Protein AF-A0A7C3T6J1-F1 (afdb_monomer_lite)

pLDDT: mean 88.05, std 13.22, range [34.72, 97.5]

Sequence (254 aa):
MFRHLLLLLWAVPALALNICQYQAPTTNILRALAGFNYRYLEDPATPGPDINTGKFSLSGEWLVDSPLQGVGLSFQGEVSLYNLALASLFTQVSGTYRQYPFSDLAYFVFGGVEGLLDSRFVRPGVELRAGVGYGRFADVTPLVRALRIEEKLLQRGVLLAALRETTLLRLAQEIGRSQVYPSLSDLAAALAKIISTETQRALDPRSILLIEEVLQEAGLERYCGWTVQFGLGYALSRPQAGSLISFNLALQGA

Foldseek 3Di:
DDDDDDDPPPPDPPPDPPLQVFAQQKDWDKDKDKDKDWDWADDPVDPDTPFTKIKIKIWMKIKMDHLFKIKIKIKIWMFMDGPNHTDKIKIKIKIKIWGDPHSVFQKIKMKMKMWIDIPVFPDIWIKIKIFMKGKDKHWSLLLLLLVVLQVVCVVVVVDPDGDDPVLSSVSSRLLSVCVVDPDLLRSLVVNQVSVCVRVVHRDDPVSSVSSSVSSPDPPSTDMFMKMWIWIKMAIPDDRDDDDRIDIDIDIDGD

Structure (mmCIF, N/CA/C/O backbone):
data_AF-A0A7C3T6J1-F1
#
_entry.id   AF-A0A7C3T6J1-F1
#
loop_
_atom_site.group_PDB
_atom_site.id
_atom_site.type_symbol
_atom_site.label_atom_id
_atom_site.label_alt_id
_atom_site.label_comp_id
_atom_site.label_asym_id
_atom_site.label_entity_id
_atom_site.label_seq_id
_atom_site.pdbx_PDB_ins_code
_atom_site.Cartn_x
_atom_site.Cartn_y
_atom_site.Cartn_z
_atom_site.occupancy
_atom_site.B_iso_or_equiv
_atom_site.auth_seq_id
_atom_site.auth_comp_id
_atom_site.auth_asym_id
_atom_site.auth_atom_id
_atom_site.pdbx_PDB_model_num
ATOM 1 N N . MET A 1 1 ? -54.845 -38.493 11.118 1.00 37.91 1 MET A N 1
ATOM 2 C CA . MET A 1 1 ? -53.572 -38.680 10.389 1.00 37.91 1 MET A CA 1
ATOM 3 C C . MET A 1 1 ? -53.070 -37.319 9.936 1.00 37.91 1 MET A C 1
ATOM 5 O O . MET A 1 1 ? -53.856 -36.553 9.408 1.00 37.91 1 MET A O 1
ATOM 9 N N . PHE A 1 2 ? -51.788 -37.067 10.199 1.00 38.69 2 PHE A N 1
ATOM 10 C CA . PHE A 1 2 ? -50.912 -35.998 9.707 1.00 38.69 2 PHE A CA 1
ATOM 11 C C . PHE A 1 2 ? -51.181 -34.518 10.047 1.00 38.69 2 PHE A C 1
ATOM 13 O O . PHE A 1 2 ? -51.976 -33.799 9.457 1.00 38.69 2 PHE A O 1
ATOM 20 N N . ARG A 1 3 ? -50.372 -34.110 11.027 1.00 43.12 3 ARG A N 1
ATOM 21 C CA . ARG A 1 3 ? -50.053 -32.806 11.598 1.00 43.12 3 ARG A CA 1
ATOM 22 C C . ARG A 1 3 ? -48.886 -32.218 10.792 1.00 43.12 3 ARG A C 1
ATOM 24 O O . ARG A 1 3 ? -47.804 -32.797 10.831 1.00 43.12 3 ARG A O 1
ATOM 31 N N . HIS A 1 4 ? -49.068 -31.086 10.114 1.00 43.81 4 HIS A N 1
ATOM 32 C CA . HIS A 1 4 ? -47.961 -30.330 9.515 1.00 43.81 4 HIS A CA 1
ATOM 33 C C . HIS A 1 4 ? -47.978 -28.882 10.002 1.00 43.81 4 HIS A C 1
ATOM 35 O O . HIS A 1 4 ? -48.682 -28.020 9.490 1.00 43.81 4 HIS A O 1
ATOM 41 N N . LEU A 1 5 ? -47.192 -28.672 11.057 1.00 45.41 5 LEU A N 1
ATOM 42 C CA . LEU A 1 5 ? -46.794 -27.383 11.598 1.00 45.41 5 LEU A CA 1
ATOM 43 C C . LEU A 1 5 ? -45.677 -26.840 10.690 1.00 45.41 5 LEU A C 1
ATOM 45 O O . LEU A 1 5 ? -44.569 -27.375 10.697 1.00 45.41 5 LEU A O 1
ATOM 49 N N . LEU A 1 6 ? -45.976 -25.830 9.873 1.00 43.06 6 LEU A N 1
ATOM 50 C CA . LEU A 1 6 ? -44.991 -25.163 9.023 1.00 43.06 6 LEU A CA 1
ATOM 51 C C . LEU A 1 6 ? -44.210 -24.153 9.886 1.00 43.06 6 LEU A C 1
ATOM 53 O O . LEU A 1 6 ? -44.672 -23.043 10.142 1.00 43.06 6 LEU A O 1
ATOM 57 N N . LEU A 1 7 ? -43.051 -24.565 10.399 1.00 42.31 7 LEU A N 1
ATOM 58 C CA . LEU A 1 7 ? -42.099 -23.683 11.078 1.00 42.31 7 LEU A CA 1
ATOM 59 C C . LEU A 1 7 ? -41.371 -22.838 10.025 1.00 42.31 7 LEU A C 1
ATOM 61 O O . LEU A 1 7 ? -40.431 -23.299 9.381 1.00 42.31 7 LEU A O 1
ATOM 65 N N . LEU A 1 8 ? -41.814 -21.593 9.855 1.00 42.28 8 LEU A N 1
ATOM 66 C CA . LEU A 1 8 ? -41.050 -20.542 9.186 1.00 42.28 8 LEU A CA 1
ATOM 67 C C . LEU A 1 8 ? -39.835 -20.196 10.059 1.00 42.28 8 LEU A C 1
ATOM 69 O O . LEU A 1 8 ? -39.930 -19.386 10.980 1.00 42.28 8 LEU A O 1
ATOM 73 N N . LEU A 1 9 ? -38.693 -20.827 9.776 1.00 38.28 9 LEU A N 1
ATOM 74 C CA . LEU A 1 9 ? -37.399 -20.359 10.263 1.00 38.28 9 LEU A CA 1
ATOM 75 C C . LEU A 1 9 ? -37.107 -19.000 9.622 1.00 38.28 9 LEU A C 1
ATOM 77 O O . LEU A 1 9 ? -36.723 -18.910 8.458 1.00 38.28 9 LEU A O 1
ATOM 81 N N . TRP A 1 10 ? -37.276 -17.938 10.401 1.00 36.12 10 TRP A N 1
ATOM 82 C CA . TRP A 1 10 ? -36.638 -16.661 10.124 1.00 36.12 10 TRP A CA 1
ATOM 83 C C . TRP A 1 10 ? -35.134 -16.837 10.336 1.00 36.12 10 TRP A C 1
ATOM 85 O O . TRP A 1 10 ? -34.654 -16.878 11.468 1.00 36.12 10 TRP A O 1
ATOM 95 N N . ALA A 1 11 ? -34.387 -16.971 9.242 1.00 34.72 11 ALA A N 1
ATOM 96 C CA . ALA A 1 11 ? -32.947 -16.783 9.266 1.00 34.72 11 ALA A CA 1
ATOM 97 C C . ALA A 1 11 ? -32.686 -15.296 9.538 1.00 34.72 11 ALA A C 1
ATOM 99 O O . ALA A 1 11 ? -32.802 -14.461 8.644 1.00 34.72 11 ALA A O 1
ATOM 100 N N . VAL A 1 12 ? -32.394 -14.954 10.793 1.00 40.41 12 VAL A N 1
ATOM 101 C CA . VAL A 1 12 ? -31.823 -13.650 11.138 1.00 40.41 12 VAL A CA 1
ATOM 102 C C . VAL A 1 12 ? -30.475 -13.580 10.418 1.00 40.41 12 VAL A C 1
ATOM 104 O O . VAL A 1 12 ? -29.622 -14.426 10.702 1.00 40.41 12 VAL A O 1
ATOM 107 N N . PRO A 1 13 ? -30.247 -12.645 9.478 1.00 39.62 13 PRO A N 1
ATOM 108 C CA . PRO A 1 13 ? -28.902 -12.432 8.985 1.00 39.62 13 PRO A CA 1
ATOM 109 C C . PRO A 1 13 ? -28.090 -11.956 10.186 1.00 39.62 13 PRO A C 1
ATOM 111 O O . PRO A 1 13 ? -28.346 -10.885 10.738 1.00 39.62 13 PRO A O 1
ATOM 114 N N . ALA A 1 14 ? -27.148 -12.782 10.638 1.00 39.62 14 ALA A N 1
ATOM 115 C CA . ALA A 1 14 ? -26.087 -12.299 11.498 1.00 39.62 14 ALA A CA 1
ATOM 116 C C . ALA A 1 14 ? -25.476 -11.094 10.772 1.00 39.62 14 ALA A C 1
ATOM 118 O O . ALA A 1 14 ? -25.058 -11.222 9.620 1.00 39.62 14 ALA A O 1
ATOM 119 N N . LEU A 1 15 ? -25.521 -9.920 11.404 1.00 41.88 15 LEU A N 1
ATOM 120 C CA . LEU A 1 15 ? -24.857 -8.707 10.939 1.00 41.88 15 LEU A CA 1
ATOM 121 C C . LEU A 1 15 ? -23.351 -8.985 10.941 1.00 41.88 15 LEU A C 1
ATOM 123 O O . LEU A 1 15 ? -22.646 -8.682 11.897 1.00 41.88 15 LEU A O 1
ATOM 127 N N . ALA A 1 16 ? -22.868 -9.656 9.901 1.00 55.53 16 ALA A N 1
ATOM 128 C CA . ALA A 1 16 ? -21.452 -9.796 9.654 1.00 55.53 16 ALA A CA 1
ATOM 129 C C . ALA A 1 16 ? -20.942 -8.391 9.337 1.00 55.53 16 ALA A C 1
ATOM 131 O O . ALA A 1 16 ? -21.381 -7.787 8.355 1.00 55.53 16 ALA A O 1
ATOM 132 N N . LEU A 1 17 ? -20.062 -7.857 10.189 1.00 62.62 17 LEU A N 1
ATOM 133 C CA . LEU A 1 17 ? -19.381 -6.595 9.922 1.00 62.62 17 LEU A CA 1
ATOM 134 C C . LEU A 1 17 ? -18.795 -6.655 8.512 1.00 62.62 17 LEU A C 1
ATOM 136 O O . LEU A 1 17 ? -17.960 -7.512 8.209 1.00 62.62 17 LEU A O 1
ATOM 140 N N . ASN A 1 18 ? -19.208 -5.730 7.649 1.00 78.19 18 ASN A N 1
ATOM 141 C CA . ASN A 1 18 ? -18.512 -5.543 6.393 1.00 78.19 18 ASN A CA 1
ATOM 142 C C . ASN A 1 18 ? -17.174 -4.872 6.716 1.00 78.19 18 ASN A C 1
ATOM 144 O O . ASN A 1 18 ? -17.118 -3.667 6.948 1.00 78.19 18 ASN A O 1
ATOM 148 N N . ILE A 1 19 ? -16.098 -5.659 6.730 1.00 77.94 19 ILE A N 1
ATOM 149 C CA . ILE A 1 19 ? -14.745 -5.185 7.049 1.00 77.94 19 ILE A CA 1
ATOM 150 C C . ILE A 1 19 ? -14.317 -3.984 6.197 1.00 77.94 19 ILE A C 1
ATOM 152 O O . ILE A 1 19 ? -13.540 -3.162 6.665 1.00 77.94 19 ILE A O 1
ATOM 156 N N . CYS A 1 20 ? -14.865 -3.824 4.988 1.00 80.50 20 CYS A N 1
ATOM 157 C CA . CYS A 1 20 ? -14.545 -2.706 4.105 1.00 80.50 20 CYS A CA 1
ATOM 158 C C . CYS A 1 20 ? -15.257 -1.388 4.472 1.00 80.50 20 CYS A C 1
ATOM 160 O O . CYS A 1 20 ? -14.973 -0.364 3.859 1.00 80.50 20 CYS A O 1
ATOM 162 N N . GLN A 1 21 ? -16.171 -1.386 5.450 1.00 77.50 21 GLN A N 1
ATOM 163 C CA . GLN A 1 21 ? -16.745 -0.157 6.021 1.00 77.50 21 GLN A CA 1
ATOM 164 C C . GLN A 1 21 ? -15.840 0.468 7.094 1.00 77.50 21 GLN A C 1
ATOM 166 O O . GLN A 1 21 ? -16.052 1.615 7.488 1.00 77.50 21 GLN A O 1
ATOM 171 N N . TYR A 1 22 ? -14.823 -0.263 7.561 1.00 80.50 22 TYR A N 1
ATOM 172 C CA . TYR A 1 22 ? -13.846 0.246 8.514 1.00 80.50 22 TYR A CA 1
ATOM 173 C C . TYR A 1 22 ? -13.002 1.362 7.898 1.00 80.50 22 TYR A C 1
ATOM 175 O O . TYR A 1 22 ? -12.351 1.187 6.868 1.00 80.50 22 TYR A O 1
ATOM 183 N N . GLN A 1 23 ? -12.981 2.509 8.573 1.00 80.06 23 GLN A N 1
ATOM 184 C CA . GLN A 1 23 ? -12.107 3.619 8.225 1.00 80.06 23 GLN A CA 1
ATOM 185 C C . GLN A 1 23 ? -10.820 3.522 9.039 1.00 80.06 23 GLN A C 1
ATOM 187 O O . GLN A 1 23 ? -10.791 3.833 10.233 1.00 80.06 23 GLN A O 1
ATOM 192 N N . ALA A 1 24 ? -9.753 3.087 8.374 1.00 78.88 24 ALA A N 1
ATOM 193 C CA . ALA A 1 24 ? -8.424 3.068 8.957 1.00 78.88 24 ALA A CA 1
ATOM 194 C C . ALA A 1 24 ? -7.933 4.505 9.227 1.00 78.88 24 ALA A C 1
ATOM 196 O O . ALA A 1 24 ? -8.136 5.389 8.386 1.00 78.88 24 ALA A O 1
ATOM 197 N N . PRO A 1 25 ? -7.263 4.761 10.366 1.00 79.12 25 PRO A N 1
ATOM 198 C CA . PRO A 1 25 ? -6.677 6.071 10.648 1.00 79.12 25 PRO A CA 1
ATOM 199 C C . PRO A 1 25 ? -5.570 6.418 9.643 1.00 79.12 25 PRO A C 1
ATOM 201 O O . PRO A 1 25 ? -5.478 7.556 9.182 1.00 79.12 25 PRO A O 1
ATOM 204 N N . THR A 1 26 ? -4.766 5.424 9.275 1.00 81.81 26 THR A N 1
ATOM 205 C CA . THR A 1 26 ? -3.762 5.480 8.216 1.00 81.81 26 THR A CA 1
ATOM 206 C C . THR A 1 26 ? -3.722 4.131 7.503 1.00 81.81 26 THR A C 1
ATOM 208 O O . THR A 1 26 ? -3.849 3.080 8.128 1.00 81.81 26 THR A O 1
ATOM 211 N N . THR A 1 27 ? -3.557 4.164 6.187 1.00 83.12 27 THR A N 1
ATOM 212 C CA . THR A 1 27 ? -3.320 2.989 5.343 1.00 83.12 27 THR A CA 1
ATOM 213 C C . THR A 1 27 ? -1.843 2.992 4.968 1.00 83.12 27 THR A C 1
ATOM 215 O O . THR A 1 27 ? -1.344 4.023 4.522 1.00 83.12 27 THR A O 1
ATOM 218 N N . ASN A 1 28 ? -1.140 1.870 5.130 1.00 85.56 28 ASN A N 1
ATOM 219 C CA . ASN A 1 28 ? 0.234 1.704 4.651 1.00 85.56 28 ASN A CA 1
ATOM 220 C C . ASN A 1 28 ? 0.372 0.337 3.975 1.00 85.56 28 ASN A C 1
ATOM 222 O O . ASN A 1 28 ? 0.292 -0.700 4.628 1.00 85.56 28 ASN A O 1
ATOM 226 N N . ILE A 1 29 ? 0.560 0.340 2.661 1.00 84.56 29 ILE A N 1
ATOM 227 C CA . ILE A 1 29 ? 0.672 -0.861 1.839 1.00 84.56 29 ILE A CA 1
ATOM 228 C C . ILE A 1 29 ? 2.072 -0.886 1.249 1.00 84.56 29 ILE A C 1
ATOM 230 O O . ILE A 1 29 ? 2.486 0.076 0.611 1.00 84.56 29 ILE A O 1
ATOM 234 N N . LEU A 1 30 ? 2.785 -1.994 1.433 1.00 88.56 30 LEU A N 1
ATOM 235 C CA . LEU A 1 30 ? 4.058 -2.262 0.777 1.00 88.56 30 LEU A CA 1
ATOM 236 C C . LEU A 1 30 ? 3.973 -3.636 0.117 1.00 88.56 30 LEU A C 1
ATOM 238 O O . LEU A 1 30 ? 3.788 -4.639 0.806 1.00 88.56 30 LEU A O 1
ATOM 242 N N . ARG A 1 31 ? 4.118 -3.691 -1.207 1.00 88.19 31 ARG A N 1
ATOM 243 C CA . ARG A 1 31 ? 4.215 -4.951 -1.955 1.00 88.19 31 ARG A CA 1
ATOM 244 C C . ARG A 1 31 ? 5.490 -4.949 -2.782 1.00 88.19 31 ARG A C 1
ATOM 246 O O . ARG A 1 31 ? 5.843 -3.941 -3.386 1.00 88.19 31 ARG A O 1
ATOM 253 N N . ALA A 1 32 ? 6.172 -6.086 -2.819 1.00 93.25 32 ALA A N 1
ATOM 254 C CA . ALA A 1 32 ? 7.356 -6.287 -3.640 1.00 93.25 32 ALA A CA 1
ATOM 255 C C . ALA A 1 32 ? 7.353 -7.710 -4.198 1.00 93.25 32 ALA A C 1
ATOM 257 O O . ALA A 1 32 ? 7.067 -8.668 -3.481 1.00 93.25 32 ALA A O 1
ATOM 258 N N . LEU A 1 33 ? 7.670 -7.838 -5.480 1.00 94.31 33 LEU A N 1
ATOM 259 C CA . LEU A 1 33 ? 7.763 -9.100 -6.198 1.00 94.31 33 LEU A CA 1
ATOM 260 C C . LEU A 1 33 ? 9.076 -9.122 -6.970 1.00 94.31 33 LEU A C 1
ATOM 262 O O . LEU A 1 33 ? 9.408 -8.172 -7.678 1.00 94.31 33 LEU A O 1
ATOM 266 N N . ALA A 1 34 ? 9.807 -10.222 -6.837 1.00 96.12 34 ALA A N 1
ATOM 267 C CA . ALA A 1 34 ? 11.021 -10.499 -7.585 1.00 96.12 34 ALA A CA 1
ATOM 268 C C . ALA A 1 34 ? 10.862 -11.839 -8.303 1.00 96.12 34 ALA A C 1
ATOM 270 O O . ALA A 1 34 ? 10.324 -12.794 -7.742 1.00 96.12 34 ALA A O 1
ATOM 271 N N . GLY A 1 35 ? 11.337 -11.911 -9.540 1.00 95.19 35 GLY A N 1
ATOM 272 C CA . GLY A 1 35 ? 11.275 -13.106 -10.366 1.00 95.19 35 GLY A CA 1
ATOM 273 C C . GLY A 1 35 ? 12.538 -13.253 -11.196 1.00 95.19 35 GLY A C 1
ATOM 274 O O . GLY A 1 35 ? 13.076 -12.273 -11.706 1.00 95.19 35 GLY A O 1
ATOM 275 N N . PHE A 1 36 ? 13.004 -14.489 -11.342 1.00 95.62 36 PHE A N 1
ATOM 276 C CA . PHE A 1 36 ? 14.094 -14.843 -12.239 1.00 95.62 36 PHE A CA 1
ATOM 277 C C . PHE A 1 36 ? 13.679 -16.050 -13.074 1.00 95.62 36 PHE A C 1
ATOM 279 O O . PHE A 1 36 ? 13.202 -17.053 -12.543 1.00 95.62 36 PHE A O 1
ATOM 286 N N . ASN A 1 37 ? 13.855 -15.950 -14.384 1.00 94.62 37 ASN A N 1
ATOM 287 C CA . ASN A 1 37 ? 13.618 -17.027 -15.327 1.00 94.62 37 ASN A CA 1
ATOM 288 C C . ASN A 1 37 ? 14.846 -17.185 -16.222 1.00 94.62 37 ASN A C 1
ATOM 290 O O . ASN A 1 37 ? 15.397 -16.196 -16.699 1.00 94.62 37 ASN A O 1
ATOM 294 N N . TYR A 1 38 ? 15.261 -18.422 -16.464 1.00 94.38 38 TYR A N 1
ATOM 295 C CA . TYR A 1 38 ? 16.356 -18.735 -17.370 1.00 94.38 38 TYR A CA 1
ATOM 296 C C . TYR A 1 38 ? 15.951 -19.899 -18.265 1.00 94.38 38 TYR A C 1
ATOM 298 O O . TYR A 1 38 ? 15.374 -20.881 -17.795 1.00 94.38 38 TYR A O 1
ATOM 306 N N . ARG A 1 39 ? 16.231 -19.772 -19.561 1.00 92.81 39 ARG A N 1
ATOM 307 C CA . ARG A 1 39 ? 15.929 -20.776 -20.579 1.00 92.81 39 ARG A CA 1
ATOM 308 C C . ARG A 1 39 ? 17.204 -21.114 -21.330 1.00 92.81 39 ARG A C 1
ATOM 310 O O . ARG A 1 39 ? 17.844 -20.220 -21.880 1.00 92.81 39 ARG A O 1
ATOM 317 N N . TYR A 1 40 ? 17.506 -22.405 -21.363 1.00 92.06 40 TYR A N 1
ATOM 318 C CA . TYR A 1 40 ? 18.604 -22.985 -22.117 1.00 92.06 40 TYR A CA 1
ATOM 319 C C . TYR A 1 40 ? 18.065 -24.134 -22.972 1.00 92.06 40 TYR A C 1
ATOM 321 O O . TYR A 1 40 ? 17.410 -25.029 -22.437 1.00 92.06 40 TYR A O 1
ATOM 329 N N . LEU A 1 41 ? 18.283 -24.077 -24.283 1.00 90.00 41 LEU A N 1
ATOM 330 C CA . LEU A 1 41 ? 17.912 -25.119 -25.237 1.00 90.00 41 LEU A CA 1
ATOM 331 C C . LEU A 1 41 ? 19.044 -25.280 -26.250 1.00 90.00 41 LEU A C 1
ATOM 333 O O . LEU A 1 41 ? 19.560 -24.283 -26.750 1.00 90.00 41 LEU A O 1
ATOM 337 N N . GLU A 1 42 ? 19.391 -26.527 -26.536 1.00 88.44 42 GLU A N 1
ATOM 338 C CA . GLU A 1 42 ? 20.411 -26.918 -27.504 1.00 88.44 42 GLU A CA 1
ATOM 339 C C . GLU A 1 42 ? 19.829 -28.047 -28.364 1.00 88.44 42 GLU A C 1
ATOM 341 O O . GLU A 1 42 ? 19.429 -29.092 -27.839 1.00 88.44 42 GLU A O 1
ATOM 346 N N . ASP A 1 43 ? 19.705 -27.804 -29.664 1.00 86.19 43 ASP A N 1
ATOM 347 C CA . ASP A 1 43 ? 19.337 -28.778 -30.681 1.00 86.19 43 ASP A CA 1
ATOM 348 C C . ASP A 1 43 ? 20.605 -29.540 -31.097 1.00 86.19 43 ASP A C 1
ATOM 350 O O . ASP A 1 43 ? 21.580 -28.940 -31.548 1.00 86.19 43 ASP A O 1
ATOM 354 N N . PRO A 1 44 ? 20.620 -30.879 -30.993 1.00 82.31 44 PRO A N 1
ATOM 355 C CA . PRO A 1 44 ? 21.746 -31.692 -31.446 1.00 82.31 44 PRO A CA 1
ATOM 356 C C . PRO A 1 44 ?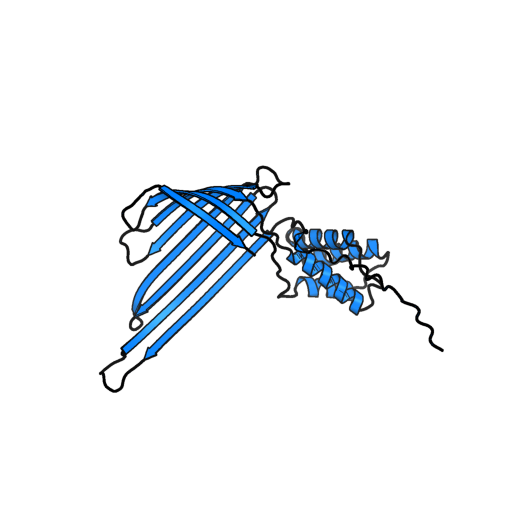 22.125 -31.499 -32.926 1.00 82.31 44 PRO A C 1
ATOM 358 O O . PRO A 1 44 ? 23.218 -31.905 -33.327 1.00 82.31 44 PRO A O 1
ATOM 361 N N . ALA A 1 45 ? 21.228 -30.953 -33.754 1.00 87.06 45 ALA A N 1
ATOM 362 C CA . ALA A 1 45 ? 21.456 -30.710 -35.176 1.00 87.06 45 ALA A CA 1
ATOM 363 C C . ALA A 1 45 ? 22.194 -29.390 -35.479 1.00 87.06 45 ALA A C 1
ATOM 365 O O . ALA A 1 45 ? 22.707 -29.233 -36.593 1.00 87.06 45 ALA A O 1
ATOM 366 N N . THR A 1 46 ? 22.274 -28.455 -34.527 1.00 79.69 46 THR A N 1
ATOM 367 C CA . THR A 1 46 ? 22.957 -27.162 -34.677 1.00 79.69 46 THR A CA 1
ATOM 368 C C . THR A 1 46 ? 24.128 -27.059 -33.690 1.00 79.69 46 THR A C 1
ATOM 370 O O . THR A 1 46 ? 24.020 -27.434 -32.527 1.00 79.69 46 THR A O 1
ATOM 373 N N . PRO A 1 47 ? 25.313 -26.587 -34.117 1.00 79.00 47 PRO A N 1
ATOM 374 C CA . PRO A 1 47 ? 26.406 -26.360 -33.182 1.00 79.00 47 PRO A CA 1
ATOM 375 C C . PRO A 1 47 ? 26.124 -25.128 -32.303 1.00 79.00 47 PRO A C 1
ATOM 377 O O . PRO A 1 47 ? 26.132 -23.999 -32.796 1.00 79.00 47 PRO A O 1
ATOM 380 N N . GLY A 1 48 ? 25.961 -25.348 -30.995 1.00 77.06 48 GLY A N 1
ATOM 381 C CA . GLY A 1 48 ? 25.767 -24.313 -29.971 1.00 77.06 48 GLY A CA 1
ATOM 382 C C . GLY A 1 48 ? 24.317 -24.194 -29.471 1.00 77.06 48 GLY A C 1
ATOM 383 O O . GLY A 1 48 ? 23.422 -24.825 -30.019 1.00 77.06 48 GLY A O 1
ATOM 384 N N . PRO A 1 49 ? 24.059 -23.386 -28.424 1.00 79.62 49 PRO A N 1
ATOM 385 C CA . PRO A 1 49 ? 22.719 -23.261 -27.850 1.00 79.62 49 PRO A CA 1
ATOM 386 C C . PRO A 1 49 ? 21.783 -22.422 -28.737 1.00 79.62 49 PRO A C 1
ATOM 388 O O . PRO A 1 49 ? 22.090 -21.265 -29.029 1.00 79.62 49 PRO A O 1
ATOM 391 N N . ASP A 1 50 ? 20.607 -22.951 -29.092 1.00 83.12 50 ASP A N 1
ATOM 392 C CA . ASP A 1 50 ? 19.579 -22.215 -29.851 1.00 83.12 50 ASP A CA 1
ATOM 393 C C . ASP A 1 50 ? 18.822 -21.204 -28.986 1.00 83.12 50 ASP A C 1
ATOM 395 O O . ASP A 1 50 ? 18.362 -20.169 -29.470 1.00 83.12 50 ASP A O 1
ATOM 399 N N . ILE A 1 51 ? 18.671 -21.495 -27.691 1.00 85.44 51 ILE A N 1
ATOM 400 C CA . ILE A 1 51 ? 18.079 -20.569 -26.725 1.00 85.44 51 ILE A CA 1
ATOM 401 C C . ILE A 1 51 ? 19.009 -20.476 -25.530 1.00 85.44 51 ILE A C 1
ATOM 403 O O . ILE A 1 51 ? 19.270 -21.464 -24.855 1.00 85.44 51 ILE A O 1
ATOM 407 N N . ASN A 1 52 ? 19.456 -19.265 -25.225 1.00 91.31 52 ASN A N 1
ATOM 408 C CA . ASN A 1 52 ? 20.159 -18.951 -23.991 1.00 91.31 52 ASN A CA 1
ATOM 409 C C . ASN A 1 52 ? 19.733 -17.550 -23.549 1.00 91.31 52 ASN A C 1
ATOM 411 O O . ASN A 1 52 ? 20.337 -16.539 -23.914 1.00 91.31 52 ASN A O 1
ATOM 415 N N . THR A 1 53 ? 18.617 -17.495 -22.823 1.00 94.62 53 THR A N 1
ATOM 416 C CA . THR A 1 53 ? 17.981 -16.238 -22.417 1.00 94.62 53 THR A CA 1
ATOM 417 C C . THR A 1 53 ? 17.653 -16.248 -20.937 1.00 94.62 53 THR A C 1
ATOM 419 O O . THR A 1 53 ? 17.061 -17.207 -20.438 1.00 94.62 53 THR A O 1
ATOM 422 N N . GLY A 1 54 ? 17.974 -15.158 -20.249 1.00 95.31 54 GLY A N 1
ATOM 423 C CA . GLY A 1 54 ? 17.576 -14.915 -18.865 1.00 95.31 54 GLY A CA 1
ATOM 424 C C . GLY A 1 54 ? 16.664 -13.699 -18.765 1.00 95.31 54 GLY A C 1
ATOM 425 O O . GLY A 1 54 ? 16.787 -12.764 -19.549 1.00 95.31 54 GLY A O 1
ATOM 426 N N . LYS A 1 55 ? 15.759 -13.691 -17.795 1.00 96.25 55 LYS A N 1
ATOM 427 C CA . LYS A 1 55 ? 14.911 -12.548 -17.471 1.00 96.25 55 LYS A CA 1
ATOM 428 C C . LYS A 1 55 ? 14.807 -12.411 -15.962 1.00 96.25 55 LYS A C 1
ATOM 430 O O . LYS A 1 55 ? 14.345 -13.326 -15.285 1.00 96.25 55 LYS A O 1
ATOM 435 N N . PHE A 1 56 ? 15.223 -11.266 -15.446 1.00 96.88 56 PHE A N 1
ATOM 436 C CA . PHE A 1 56 ? 14.992 -10.862 -14.067 1.00 96.88 56 PHE A CA 1
ATOM 437 C C . PHE A 1 56 ? 13.954 -9.745 -14.054 1.00 96.88 56 PHE A C 1
ATOM 439 O O . PHE A 1 56 ? 14.103 -8.758 -14.769 1.00 96.88 56 PHE A O 1
ATOM 446 N N . SER A 1 57 ? 12.904 -9.900 -13.259 1.00 96.69 57 SER A N 1
ATOM 447 C CA . SER A 1 57 ? 11.843 -8.911 -13.087 1.00 96.69 57 SER A CA 1
ATOM 448 C C . SER A 1 57 ? 11.723 -8.539 -11.619 1.00 96.69 57 SER A C 1
ATOM 450 O O . SER A 1 57 ? 11.673 -9.419 -10.761 1.00 96.69 57 SER A O 1
ATOM 452 N N . LEU A 1 58 ? 11.619 -7.251 -11.335 1.00 97.25 58 LEU A N 1
ATOM 453 C CA . LEU A 1 58 ? 11.405 -6.714 -10.002 1.00 97.25 58 LEU A CA 1
ATOM 454 C C . LEU A 1 58 ? 10.296 -5.668 -10.081 1.00 97.25 58 LEU A C 1
ATOM 456 O O . LEU A 1 58 ? 10.332 -4.790 -10.934 1.00 97.25 58 LEU A O 1
ATOM 460 N N . SER A 1 59 ? 9.313 -5.738 -9.202 1.00 96.44 59 SER A N 1
ATOM 461 C CA . SER A 1 59 ? 8.259 -4.730 -9.118 1.00 96.44 59 SER A CA 1
ATOM 462 C C . SER A 1 59 ? 7.874 -4.495 -7.675 1.00 96.44 59 SER A C 1
ATOM 464 O O . SER A 1 59 ? 7.905 -5.426 -6.871 1.00 96.44 59 SER A O 1
ATOM 466 N N . GLY A 1 60 ? 7.435 -3.292 -7.355 1.00 94.81 60 GLY A N 1
ATOM 467 C CA . GLY A 1 60 ? 6.838 -3.032 -6.063 1.00 94.81 60 GLY A CA 1
ATOM 468 C C . GLY A 1 60 ? 6.080 -1.725 -6.009 1.00 94.81 60 GLY A C 1
ATOM 469 O O . GLY A 1 60 ? 6.198 -0.856 -6.873 1.00 94.81 60 GLY A O 1
ATOM 470 N N . GLU A 1 61 ? 5.277 -1.620 -4.968 1.00 93.69 61 GLU A N 1
ATOM 471 C CA . GLU A 1 61 ? 4.431 -0.479 -4.679 1.00 93.69 61 GLU A CA 1
ATOM 472 C C . GLU A 1 61 ? 4.497 -0.172 -3.191 1.00 93.69 61 GLU A C 1
ATOM 474 O O . GLU A 1 61 ? 4.512 -1.070 -2.346 1.00 93.69 61 GLU A O 1
ATOM 479 N N . TRP A 1 62 ? 4.535 1.113 -2.883 1.00 93.19 62 TRP A N 1
ATOM 480 C CA . TRP A 1 62 ? 4.391 1.632 -1.543 1.00 93.19 62 TRP A CA 1
ATOM 481 C C . TRP A 1 62 ? 3.327 2.718 -1.556 1.00 93.19 62 TRP A C 1
ATOM 483 O O . TRP A 1 62 ? 3.438 3.691 -2.299 1.00 93.19 62 TRP A O 1
ATOM 493 N N . LEU A 1 63 ? 2.284 2.548 -0.756 1.00 91.31 63 LEU A N 1
ATOM 494 C CA . LEU A 1 63 ? 1.162 3.467 -0.685 1.00 91.31 63 LEU A CA 1
ATOM 495 C C . LEU A 1 63 ? 0.873 3.804 0.769 1.00 91.31 63 LEU A C 1
ATOM 497 O O . LEU A 1 63 ? 0.564 2.925 1.567 1.00 91.31 63 LEU A O 1
ATOM 501 N N . VAL A 1 64 ? 0.928 5.090 1.088 1.00 90.25 64 VAL A N 1
ATOM 502 C CA . VAL A 1 64 ? 0.495 5.634 2.370 1.00 90.25 64 VAL A CA 1
ATOM 503 C C . VAL A 1 64 ? -0.706 6.524 2.123 1.00 90.25 64 VAL A C 1
ATOM 505 O O . VAL A 1 64 ? -0.641 7.423 1.292 1.00 90.25 64 VAL A O 1
ATOM 508 N N . ASP A 1 65 ? -1.796 6.300 2.845 1.00 88.50 65 ASP A N 1
ATOM 509 C CA . ASP A 1 65 ? -3.023 7.080 2.701 1.00 88.50 65 ASP A CA 1
ATOM 510 C C . ASP A 1 65 ? -3.546 7.519 4.070 1.00 88.50 65 ASP A C 1
ATOM 512 O O . ASP A 1 65 ? -3.536 6.764 5.042 1.00 88.50 65 ASP A O 1
ATOM 516 N N . SER A 1 66 ? -4.005 8.760 4.158 1.00 85.31 66 SER A N 1
ATOM 517 C CA . SER A 1 66 ? -4.520 9.400 5.372 1.00 85.31 66 SER A CA 1
ATOM 518 C C . SER A 1 66 ? -5.773 10.212 5.025 1.00 85.31 66 SER A C 1
ATOM 520 O O . SER A 1 66 ? -6.049 10.410 3.843 1.00 85.31 66 SER A O 1
ATOM 522 N N . PRO A 1 67 ? -6.566 10.687 6.004 1.00 84.50 67 PRO A N 1
ATOM 523 C CA . PRO A 1 67 ? -7.827 11.378 5.714 1.00 84.50 67 PRO A CA 1
ATOM 524 C C . PRO A 1 67 ? -7.706 12.630 4.838 1.00 84.50 67 PRO A C 1
ATOM 526 O O . PRO A 1 67 ? -8.685 13.017 4.213 1.00 84.50 67 PRO A O 1
ATOM 529 N N . LEU A 1 68 ? -6.531 13.267 4.804 1.00 89.19 68 LEU A N 1
ATOM 530 C CA . LEU A 1 68 ? -6.310 14.521 4.074 1.00 89.19 68 LEU A CA 1
ATOM 531 C C . LEU A 1 68 ? -5.359 14.369 2.883 1.00 89.19 68 LEU A C 1
ATOM 533 O O . LEU A 1 68 ? -5.401 15.178 1.956 1.00 89.19 68 LEU A O 1
ATOM 537 N N . GLN A 1 69 ? -4.501 13.347 2.888 1.00 91.88 69 GLN A N 1
ATOM 538 C CA . GLN A 1 69 ? -3.467 13.177 1.869 1.00 91.88 69 GLN A CA 1
ATOM 539 C C . GLN A 1 69 ? -3.025 11.725 1.695 1.00 91.88 69 GLN A C 1
ATOM 541 O O . GLN A 1 69 ? -3.108 10.932 2.633 1.00 91.88 69 GLN A O 1
ATOM 546 N N . GLY A 1 70 ? -2.454 11.417 0.535 1.00 91.88 70 GLY A N 1
ATOM 547 C CA . GLY A 1 70 ? -1.822 10.135 0.255 1.00 91.88 70 GLY A CA 1
ATOM 548 C C . GLY A 1 70 ? -0.567 10.281 -0.599 1.00 91.88 70 GLY A C 1
ATOM 549 O O . GLY A 1 70 ? -0.423 11.227 -1.370 1.00 91.88 70 GLY A O 1
ATOM 550 N N . VAL A 1 71 ? 0.351 9.335 -0.457 1.00 94.00 71 VAL A N 1
ATOM 551 C CA . VAL A 1 71 ? 1.578 9.218 -1.243 1.00 94.00 71 VAL A CA 1
ATOM 552 C C . VAL A 1 71 ? 1.637 7.808 -1.808 1.00 94.00 71 VAL A C 1
ATOM 554 O O . VAL A 1 71 ? 1.465 6.839 -1.074 1.00 94.00 71 VAL A O 1
ATOM 557 N N . GLY A 1 72 ? 1.883 7.690 -3.107 1.00 93.88 72 GLY A N 1
ATOM 558 C CA . GLY A 1 72 ? 2.109 6.413 -3.773 1.00 93.88 72 GLY A CA 1
ATOM 559 C C . GLY A 1 72 ? 3.431 6.432 -4.521 1.00 93.88 72 GLY A C 1
ATOM 560 O O . GLY A 1 72 ? 3.648 7.321 -5.340 1.00 93.88 72 GLY A O 1
ATOM 561 N N . LEU A 1 73 ? 4.287 5.450 -4.269 1.00 95.94 73 LEU A N 1
ATOM 562 C CA . LEU A 1 73 ? 5.468 5.150 -5.065 1.00 95.94 73 LEU A CA 1
ATOM 563 C C . LEU A 1 73 ? 5.273 3.790 -5.731 1.00 95.94 73 LEU A C 1
ATOM 565 O O . LEU A 1 73 ? 4.903 2.824 -5.068 1.00 95.94 73 LEU A O 1
ATOM 569 N N . SER A 1 74 ? 5.547 3.695 -7.025 1.00 95.38 74 SER A N 1
ATOM 570 C CA . SER A 1 74 ? 5.624 2.412 -7.720 1.00 95.38 74 SER A CA 1
ATOM 571 C C . SER A 1 74 ? 6.941 2.296 -8.460 1.00 95.38 74 SER A C 1
ATOM 573 O O . SER A 1 74 ? 7.513 3.290 -8.913 1.00 95.38 74 SER A O 1
ATOM 575 N N . PHE A 1 75 ? 7.428 1.070 -8.585 1.00 96.12 75 PHE A N 1
ATOM 576 C CA . PHE A 1 75 ? 8.611 0.785 -9.367 1.00 96.12 75 PHE A CA 1
ATOM 577 C C . PHE A 1 75 ? 8.460 -0.549 -10.098 1.00 96.12 75 PHE A C 1
ATOM 579 O O . PHE A 1 75 ? 7.863 -1.503 -9.594 1.00 96.12 75 PHE A O 1
ATOM 586 N N . GLN A 1 76 ? 9.033 -0.617 -11.289 1.00 97.06 76 GLN A N 1
ATOM 587 C CA . GLN A 1 76 ? 9.129 -1.816 -12.102 1.00 97.06 76 GLN A CA 1
ATOM 588 C C . GLN A 1 76 ? 10.493 -1.824 -12.786 1.00 97.06 76 GLN A C 1
ATOM 590 O O . GLN A 1 76 ? 10.944 -0.806 -13.299 1.00 97.06 76 GLN A O 1
ATOM 595 N N . GLY A 1 77 ? 11.158 -2.968 -12.783 1.00 96.94 77 GLY A N 1
ATOM 596 C CA . GLY A 1 77 ? 12.459 -3.186 -13.388 1.00 96.94 77 GLY A CA 1
ATOM 597 C C . GLY A 1 77 ? 12.490 -4.542 -14.073 1.00 96.94 77 GLY A C 1
ATOM 598 O O . GLY A 1 77 ? 12.022 -5.539 -13.527 1.00 96.94 77 GLY A O 1
ATOM 599 N N . GLU A 1 78 ? 13.047 -4.589 -15.271 1.00 97.50 78 GLU A N 1
ATOM 600 C CA . GLU A 1 78 ? 13.242 -5.806 -16.038 1.00 97.50 78 GLU A CA 1
ATOM 601 C C . GLU A 1 78 ? 14.627 -5.799 -16.681 1.00 97.50 78 GLU A C 1
ATOM 603 O O . GLU A 1 78 ? 15.012 -4.862 -17.380 1.00 97.50 78 GLU A O 1
ATOM 608 N N . VAL A 1 79 ? 15.370 -6.877 -16.454 1.00 97.06 79 VAL A N 1
ATOM 609 C CA . VAL A 1 79 ? 16.673 -7.136 -17.056 1.00 97.06 79 VAL A CA 1
ATOM 610 C C . VAL A 1 79 ? 16.540 -8.381 -17.914 1.00 97.06 79 VAL A C 1
ATOM 612 O O . VAL A 1 79 ? 16.232 -9.456 -17.401 1.00 97.06 79 VAL A O 1
ATOM 615 N N . SER A 1 80 ? 16.786 -8.243 -19.212 1.00 96.19 80 SER A N 1
ATOM 616 C CA . SER A 1 80 ? 16.861 -9.376 -20.134 1.00 96.19 80 SER A CA 1
ATOM 617 C C . SER A 1 80 ? 18.314 -9.676 -20.473 1.00 96.19 80 SER A C 1
ATOM 619 O O . SER A 1 80 ? 19.102 -8.771 -20.752 1.00 96.19 80 SER A O 1
ATOM 621 N N . LEU A 1 81 ? 18.656 -10.958 -20.459 1.00 94.81 81 LEU A N 1
ATOM 622 C CA . LEU A 1 81 ? 19.970 -11.497 -20.768 1.00 94.81 81 LEU A CA 1
ATOM 623 C C . LEU A 1 81 ? 19.887 -12.342 -22.037 1.00 94.81 81 LEU A C 1
ATOM 625 O O . LEU A 1 81 ? 18.945 -13.118 -22.202 1.00 94.81 81 LEU A O 1
ATOM 629 N N . TYR A 1 82 ? 20.902 -12.240 -22.885 1.00 93.06 82 TYR A N 1
ATOM 630 C CA . TYR A 1 82 ? 21.125 -13.109 -24.037 1.00 93.06 82 TYR A CA 1
ATOM 631 C C . TYR A 1 82 ? 22.555 -13.636 -23.962 1.00 93.06 82 TYR A C 1
ATOM 633 O O . TYR A 1 82 ? 23.490 -12.846 -23.840 1.00 93.06 82 TYR A O 1
ATOM 641 N N . ASN A 1 83 ? 22.738 -14.957 -23.976 1.00 90.31 83 ASN A N 1
ATOM 642 C CA . ASN A 1 83 ? 24.040 -15.595 -23.747 1.00 90.31 83 ASN A CA 1
ATOM 643 C C . ASN A 1 83 ? 24.729 -15.122 -22.455 1.00 90.31 83 ASN A C 1
ATOM 645 O O . ASN A 1 83 ? 25.931 -14.871 -22.441 1.00 90.31 83 ASN A O 1
ATOM 649 N N . LEU A 1 84 ? 23.954 -14.949 -21.376 1.00 86.25 84 LEU A N 1
ATOM 650 C CA . LEU A 1 84 ? 24.405 -14.391 -20.088 1.00 86.25 84 LEU A CA 1
ATOM 651 C C . LEU A 1 84 ? 24.967 -12.954 -20.154 1.00 86.25 84 LEU A C 1
ATOM 653 O O . LEU A 1 84 ? 25.405 -12.425 -19.135 1.00 86.25 84 LEU A O 1
ATOM 657 N N . ALA A 1 85 ? 24.905 -12.291 -21.310 1.00 91.12 85 ALA A N 1
ATOM 658 C CA . ALA A 1 85 ? 25.213 -10.877 -21.466 1.00 91.12 85 ALA A CA 1
ATOM 659 C C . ALA A 1 85 ? 23.935 -10.034 -21.375 1.00 91.12 85 ALA A C 1
ATOM 661 O O . ALA A 1 85 ? 22.847 -10.487 -21.734 1.00 91.12 85 ALA A O 1
ATOM 662 N N . LEU A 1 86 ? 24.059 -8.791 -20.902 1.00 92.00 86 LEU A N 1
ATOM 663 C CA . LEU A 1 86 ? 22.939 -7.853 -20.833 1.00 92.00 86 LEU A CA 1
ATOM 664 C C . LEU A 1 86 ? 22.413 -7.549 -22.243 1.00 92.00 86 LEU A C 1
ATOM 666 O O . LEU A 1 86 ? 23.131 -6.976 -23.058 1.00 92.00 86 LEU A O 1
ATOM 670 N N . ALA A 1 87 ? 21.158 -7.908 -22.507 1.00 93.69 87 ALA A N 1
ATOM 671 C CA . ALA A 1 87 ? 20.489 -7.646 -23.779 1.00 93.69 87 ALA A CA 1
ATOM 672 C C . ALA A 1 87 ? 19.629 -6.380 -23.712 1.00 93.69 87 ALA A C 1
ATOM 674 O O . ALA A 1 87 ? 19.689 -5.533 -24.601 1.00 93.69 87 ALA A O 1
ATOM 675 N N . SER A 1 88 ? 18.841 -6.228 -22.645 1.00 94.62 88 SER A N 1
ATOM 676 C CA . SER A 1 88 ? 18.055 -5.016 -22.424 1.00 94.62 88 SER A CA 1
ATOM 677 C C . SER A 1 88 ? 17.787 -4.754 -20.950 1.00 94.62 88 SER A C 1
ATOM 679 O O . SER A 1 88 ? 17.697 -5.678 -20.140 1.00 94.62 88 SER A O 1
ATOM 681 N N . LEU A 1 89 ? 17.602 -3.478 -20.631 1.00 95.44 89 LEU A N 1
ATOM 682 C CA . LEU A 1 89 ? 17.188 -2.982 -19.328 1.00 95.44 89 LEU A CA 1
ATOM 683 C C . LEU A 1 89 ? 15.961 -2.093 -19.515 1.00 95.44 89 LEU A C 1
ATOM 685 O O . LEU A 1 89 ? 15.987 -1.172 -20.330 1.00 95.44 89 LEU A O 1
ATOM 689 N N . PHE A 1 90 ? 14.924 -2.349 -18.733 1.00 96.50 90 PHE A N 1
ATOM 690 C CA . PHE A 1 90 ? 13.736 -1.517 -18.632 1.00 96.50 90 PHE A CA 1
ATOM 691 C C . PHE A 1 90 ? 13.496 -1.181 -17.164 1.00 96.50 90 PHE A C 1
ATOM 693 O O . PHE A 1 90 ? 13.491 -2.075 -16.323 1.00 96.50 90 PHE A O 1
ATOM 700 N N . THR A 1 91 ? 13.272 0.090 -16.858 1.00 97.00 91 THR A N 1
ATOM 701 C CA . THR A 1 91 ? 12.952 0.569 -15.516 1.00 97.00 91 THR A CA 1
ATOM 702 C C . THR A 1 91 ? 11.890 1.652 -15.609 1.00 97.00 91 THR A C 1
ATOM 704 O O . THR A 1 91 ? 12.035 2.609 -16.365 1.00 97.00 91 THR A O 1
ATOM 707 N N . GLN A 1 92 ? 10.847 1.538 -14.800 1.00 96.69 92 GLN A N 1
ATOM 708 C CA . GLN A 1 92 ? 9.798 2.532 -14.647 1.00 96.69 92 GLN A CA 1
ATOM 709 C C . GLN A 1 92 ? 9.636 2.843 -13.163 1.00 96.69 92 GLN A C 1
ATOM 711 O O . GLN A 1 92 ? 9.597 1.938 -12.331 1.00 96.69 92 GLN A O 1
ATOM 716 N N . VAL A 1 93 ? 9.558 4.122 -12.820 1.00 97.00 93 VAL A N 1
ATOM 717 C CA . VAL A 1 93 ? 9.324 4.583 -11.449 1.00 97.00 93 VAL A CA 1
ATOM 718 C C . VAL A 1 93 ? 8.257 5.654 -11.500 1.00 97.00 93 VAL A C 1
ATOM 720 O O . VAL A 1 93 ? 8.353 6.573 -12.310 1.00 97.00 93 VAL A O 1
ATOM 723 N N . SER A 1 94 ? 7.256 5.564 -10.635 1.00 96.19 94 SER A N 1
ATOM 724 C CA . SER A 1 94 ? 6.253 6.611 -10.501 1.00 96.19 94 SER A CA 1
ATOM 725 C C . SER A 1 94 ? 6.125 7.065 -9.055 1.00 96.19 94 SER A C 1
ATOM 727 O O . SER A 1 94 ? 6.261 6.278 -8.118 1.00 96.19 94 SER A O 1
ATOM 729 N N . GLY A 1 95 ? 5.886 8.358 -8.887 1.00 96.69 95 GLY A N 1
ATOM 730 C CA . GLY A 1 95 ? 5.561 8.974 -7.614 1.00 96.69 95 GLY A CA 1
ATOM 731 C C . GLY A 1 95 ? 4.288 9.786 -7.760 1.00 96.69 95 GLY A C 1
ATOM 732 O O . GLY A 1 95 ? 4.143 10.553 -8.708 1.00 96.69 95 GLY A O 1
ATOM 733 N N . THR A 1 96 ? 3.362 9.621 -6.828 1.00 95.62 96 THR A N 1
ATOM 734 C CA . THR A 1 96 ? 2.075 10.313 -6.809 1.00 95.62 96 THR A CA 1
ATOM 735 C C . THR A 1 96 ? 1.815 10.881 -5.425 1.00 95.62 96 THR A C 1
ATOM 737 O O . THR A 1 96 ? 2.054 10.230 -4.411 1.00 95.62 96 THR A O 1
ATOM 740 N N . TYR A 1 97 ? 1.312 12.104 -5.396 1.00 96.56 97 TYR A N 1
ATOM 741 C CA . TYR A 1 97 ? 0.773 12.764 -4.223 1.00 96.56 97 TYR A CA 1
ATOM 742 C C . TYR A 1 97 ? -0.711 13.010 -4.464 1.00 96.56 97 TYR A C 1
ATOM 744 O O . TYR A 1 97 ? -1.096 13.528 -5.514 1.00 96.56 97 TYR A O 1
ATOM 752 N N . ARG A 1 98 ? -1.540 12.619 -3.503 1.00 95.19 98 ARG A N 1
ATOM 753 C CA . ARG A 1 98 ? -2.991 12.793 -3.512 1.00 95.19 98 ARG A CA 1
ATOM 754 C C . ARG A 1 98 ? -3.371 13.716 -2.372 1.00 95.19 98 ARG A C 1
ATOM 756 O O . ARG A 1 98 ? -2.869 13.566 -1.262 1.00 95.19 98 ARG A O 1
ATOM 763 N N . GLN A 1 99 ? -4.293 14.623 -2.636 1.00 95.31 99 GLN A N 1
ATOM 764 C CA . GLN A 1 99 ? -4.903 15.472 -1.626 1.00 95.31 99 GLN A CA 1
ATOM 765 C C . GLN A 1 99 ? -6.411 15.260 -1.667 1.00 95.31 99 GLN A C 1
ATOM 767 O O . GLN A 1 99 ? -6.998 15.272 -2.750 1.00 95.31 99 GLN A O 1
ATOM 772 N N . TYR A 1 100 ? -7.023 15.085 -0.497 1.00 92.38 100 TYR A N 1
ATOM 773 C CA . TYR A 1 100 ? -8.464 14.912 -0.327 1.00 92.38 100 TYR A CA 1
ATOM 774 C C . TYR A 1 100 ? -9.039 16.223 0.214 1.00 92.38 100 TYR A C 1
ATOM 776 O O . TYR A 1 100 ? -8.912 16.497 1.408 1.00 92.38 100 TYR A O 1
ATOM 784 N N . PRO A 1 101 ? -9.646 17.077 -0.632 1.00 91.62 101 PRO A N 1
ATOM 785 C CA . PRO A 1 101 ? -10.176 18.365 -0.181 1.00 91.62 101 PRO A CA 1
ATOM 786 C C . PRO A 1 101 ? -11.348 18.209 0.795 1.00 91.62 101 PRO A C 1
ATOM 788 O O . PRO A 1 101 ? -11.638 19.117 1.568 1.00 91.62 101 PRO A O 1
ATOM 791 N N . PHE A 1 102 ? -12.014 17.054 0.753 1.00 88.38 102 PHE A N 1
ATOM 792 C CA . PHE A 1 102 ? -13.157 16.710 1.584 1.00 88.38 102 PHE A CA 1
ATOM 793 C C . PHE A 1 102 ? -12.876 15.359 2.246 1.00 88.38 102 PHE A C 1
ATOM 795 O O . PHE A 1 102 ? -12.927 14.337 1.572 1.00 88.38 102 PHE A O 1
ATOM 802 N N . SER A 1 103 ? -12.588 15.341 3.550 1.00 78.25 103 SER A N 1
ATOM 803 C CA . SER A 1 103 ? -12.232 14.113 4.288 1.00 78.25 103 SER A CA 1
ATOM 804 C C . SER A 1 103 ? -13.312 13.031 4.245 1.00 78.25 103 SER A C 1
ATOM 806 O O . SER A 1 103 ? -13.011 11.840 4.329 1.00 78.25 103 SER A O 1
ATOM 808 N N . ASP A 1 104 ? -14.567 13.458 4.113 1.00 80.81 104 ASP A N 1
ATOM 809 C CA . ASP A 1 104 ? -15.743 12.590 4.171 1.00 80.81 104 ASP A CA 1
ATOM 810 C C . ASP A 1 104 ? -16.114 12.032 2.789 1.00 80.81 104 ASP A C 1
ATOM 812 O O . ASP A 1 104 ? -16.950 11.136 2.675 1.00 80.81 104 ASP A O 1
ATOM 816 N N . LEU A 1 105 ? -15.492 12.553 1.724 1.00 85.38 105 LEU A N 1
ATOM 817 C CA . LEU A 1 105 ? -15.706 12.104 0.356 1.00 85.38 105 LEU A CA 1
ATOM 818 C C . LEU A 1 105 ? -14.445 11.431 -0.178 1.00 85.38 105 LEU A C 1
ATOM 820 O O . LEU A 1 105 ? -13.326 11.869 0.055 1.00 85.38 105 LEU A O 1
ATOM 824 N N . ALA A 1 106 ? -14.620 10.405 -1.004 1.00 86.81 106 ALA A N 1
ATOM 825 C CA . ALA A 1 106 ? -13.499 9.723 -1.643 1.00 86.81 106 ALA A CA 1
ATOM 826 C C . ALA A 1 106 ? -12.946 10.474 -2.875 1.00 86.81 106 ALA A C 1
ATOM 828 O O . ALA A 1 106 ? -12.319 9.853 -3.724 1.00 86.81 106 ALA A O 1
ATOM 829 N N . TYR A 1 107 ? -13.199 11.781 -3.013 1.00 93.06 107 TYR A N 1
ATOM 830 C CA . TYR A 1 107 ? -12.650 12.586 -4.108 1.00 93.06 107 TYR A CA 1
ATOM 831 C C . TYR A 1 107 ? -11.256 13.086 -3.754 1.00 93.06 107 TYR A C 1
ATOM 833 O O . TYR A 1 107 ? -11.038 13.628 -2.670 1.00 93.06 107 TYR A O 1
ATOM 841 N N . PHE A 1 108 ? -10.337 12.982 -4.707 1.00 94.56 108 PHE A N 1
ATOM 842 C CA . PHE A 1 108 ? -8.996 13.523 -4.558 1.00 94.56 108 PHE A CA 1
ATOM 843 C C . PHE A 1 108 ? -8.528 14.242 -5.814 1.00 94.56 108 PHE A C 1
ATOM 845 O O . PHE A 1 108 ? -8.936 13.933 -6.933 1.00 94.56 108 PHE A O 1
ATOM 852 N N . VAL A 1 109 ? -7.631 15.197 -5.615 1.00 96.62 109 VAL A N 1
ATOM 853 C CA . VAL A 1 109 ? -6.761 15.722 -6.668 1.00 96.62 109 VAL A CA 1
ATOM 854 C C . VAL A 1 109 ? -5.410 15.039 -6.534 1.00 96.62 109 VAL A C 1
ATOM 856 O O . VAL A 1 109 ? -4.998 14.694 -5.424 1.00 96.62 109 VAL A O 1
ATOM 859 N N . PHE A 1 110 ? -4.717 14.819 -7.643 1.00 96.50 110 PHE A N 1
ATOM 860 C CA . PHE A 1 110 ? -3.386 14.233 -7.602 1.00 96.50 110 PHE A CA 1
ATOM 861 C C . PHE A 1 110 ? -2.399 14.986 -8.481 1.00 96.50 110 PHE A C 1
ATOM 863 O O . PHE A 1 110 ? -2.762 15.563 -9.507 1.00 96.50 110 PHE A O 1
ATOM 870 N N . GLY A 1 111 ? -1.139 14.937 -8.065 1.00 97.25 111 GLY A N 1
ATOM 871 C CA . GLY A 1 111 ? 0.025 15.329 -8.844 1.00 97.25 111 GLY A CA 1
ATOM 872 C C . GLY A 1 111 ? 1.055 14.209 -8.789 1.00 97.25 111 GLY A C 1
ATOM 873 O O . GLY A 1 111 ? 1.164 13.513 -7.783 1.00 97.25 111 GLY A O 1
ATOM 874 N N . GLY A 1 112 ? 1.803 13.998 -9.861 1.00 96.56 112 GLY A N 1
ATOM 875 C CA . GLY A 1 112 ? 2.777 12.923 -9.909 1.00 96.56 112 GLY A CA 1
ATOM 876 C C . GLY A 1 112 ? 3.857 13.114 -10.953 1.00 96.56 112 GLY A C 1
ATOM 877 O O . GLY A 1 112 ? 3.800 14.008 -11.796 1.00 96.56 112 GLY A O 1
ATOM 878 N N . VAL A 1 113 ? 4.847 12.243 -10.875 1.00 96.94 113 VAL A N 1
ATOM 879 C CA . VAL A 1 113 ? 5.953 12.137 -11.814 1.00 96.94 113 VAL A CA 1
ATOM 880 C C . VAL A 1 113 ? 6.111 10.676 -12.200 1.00 96.94 113 VAL A C 1
ATOM 882 O O . VAL A 1 113 ? 5.993 9.790 -11.355 1.00 96.94 113 VAL A O 1
ATOM 885 N N . GLU A 1 114 ? 6.388 10.422 -13.467 1.00 96.19 114 GLU A N 1
ATOM 886 C CA . GLU A 1 114 ? 6.807 9.117 -13.953 1.00 96.19 114 GLU A CA 1
ATOM 887 C C . GLU A 1 114 ? 8.144 9.243 -14.676 1.00 96.19 114 GLU A C 1
ATOM 889 O O . GLU A 1 114 ? 8.332 10.117 -15.522 1.00 96.19 114 GLU A O 1
ATOM 894 N N . GLY A 1 115 ? 9.078 8.367 -14.323 1.00 96.50 115 GLY A N 1
ATOM 895 C CA . GLY A 1 115 ? 10.349 8.180 -14.999 1.00 96.50 115 GLY A CA 1
ATOM 896 C C . GLY A 1 115 ? 10.376 6.834 -15.708 1.00 96.50 115 GLY A C 1
ATOM 897 O O . GLY A 1 115 ? 9.983 5.817 -15.137 1.00 96.50 115 GLY A O 1
ATOM 898 N N . LEU A 1 116 ? 10.877 6.835 -16.937 1.00 95.69 116 LEU A N 1
ATOM 899 C CA . LEU A 1 116 ? 11.034 5.658 -17.778 1.00 95.69 116 LEU A CA 1
ATOM 900 C C . LEU A 1 116 ? 12.465 5.598 -18.310 1.00 95.69 116 LEU A C 1
ATOM 902 O O . LEU A 1 116 ? 12.940 6.528 -18.961 1.00 95.69 116 LEU A O 1
ATOM 906 N N . LEU A 1 117 ? 13.142 4.484 -18.087 1.00 95.69 117 LEU A N 1
ATOM 907 C CA . LEU A 1 117 ? 14.440 4.176 -18.663 1.00 95.69 117 LEU A CA 1
ATOM 908 C C . LEU A 1 117 ? 14.317 2.868 -19.434 1.00 95.69 117 LEU A C 1
ATOM 910 O O . LEU A 1 117 ? 13.928 1.850 -18.877 1.00 95.69 117 LEU A O 1
ATOM 914 N N . ASP A 1 118 ? 14.671 2.886 -20.708 1.00 94.50 118 ASP A N 1
ATOM 915 C CA . ASP A 1 118 ? 14.687 1.690 -21.539 1.00 94.50 118 ASP A CA 1
ATOM 916 C C . ASP A 1 118 ? 15.914 1.766 -22.442 1.00 94.50 118 ASP A C 1
ATOM 918 O O . ASP A 1 118 ? 16.076 2.724 -23.200 1.00 94.50 118 ASP A O 1
ATOM 922 N N . SER A 1 119 ? 16.794 0.770 -22.330 1.00 93.50 119 SER A N 1
ATOM 923 C CA . SER A 1 119 ? 18.076 0.728 -23.040 1.00 93.50 119 SER A CA 1
ATOM 924 C C . SER A 1 119 ? 17.930 0.682 -24.562 1.00 93.50 119 SER A C 1
ATOM 926 O O . SER A 1 119 ? 18.910 0.881 -25.275 1.00 93.50 119 SER A O 1
ATOM 928 N N . ARG A 1 120 ? 16.723 0.410 -25.075 1.00 89.75 120 ARG A N 1
ATOM 929 C CA . ARG A 1 120 ? 16.406 0.453 -26.510 1.00 89.75 120 ARG A CA 1
ATOM 930 C C . ARG A 1 120 ? 16.276 1.881 -27.041 1.00 89.75 120 ARG A C 1
ATOM 932 O O . ARG A 1 120 ? 16.287 2.073 -28.255 1.00 89.75 120 ARG A O 1
ATOM 939 N N . PHE A 1 121 ? 16.162 2.878 -26.163 1.00 89.44 121 PHE A N 1
ATOM 940 C CA . PHE A 1 121 ? 16.062 4.285 -26.536 1.00 89.44 121 PHE A CA 1
ATOM 941 C C . PHE A 1 121 ? 17.266 5.090 -26.050 1.00 89.44 121 PHE A C 1
ATOM 943 O O . PHE A 1 121 ? 17.865 4.815 -25.017 1.00 89.44 121 PHE A O 1
ATOM 950 N N . VAL A 1 122 ? 17.597 6.145 -26.798 1.00 88.25 122 VAL A N 1
ATOM 951 C CA . VAL A 1 122 ? 18.768 6.997 -26.527 1.00 88.25 122 VAL A CA 1
ATOM 952 C C . VAL A 1 122 ? 18.567 7.891 -25.297 1.00 88.25 122 VAL A C 1
ATOM 954 O O . VAL A 1 122 ? 19.537 8.326 -24.682 1.00 88.25 122 VAL A O 1
ATOM 957 N N . ARG A 1 123 ? 17.316 8.216 -24.947 1.00 91.38 123 ARG A N 1
ATOM 958 C CA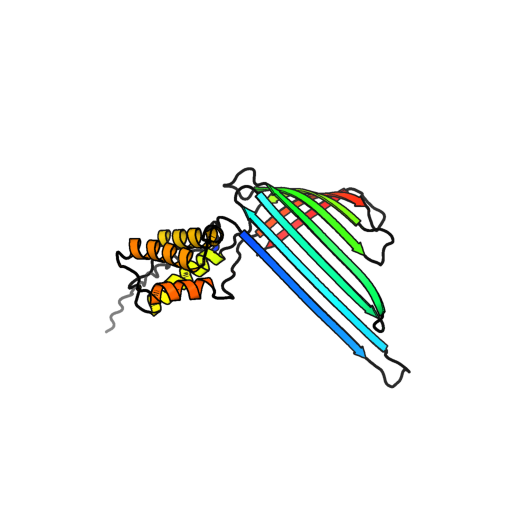 . ARG A 1 123 ? 16.989 9.159 -23.869 1.00 91.38 123 ARG A CA 1
ATOM 959 C C . ARG A 1 123 ? 15.920 8.585 -22.940 1.00 91.38 123 ARG A C 1
ATOM 961 O O . ARG A 1 123 ? 14.982 7.958 -23.435 1.00 91.38 123 ARG A O 1
ATOM 968 N N . PRO A 1 124 ? 16.013 8.842 -21.623 1.00 94.06 124 PRO A N 1
ATOM 969 C CA . PRO A 1 124 ? 14.963 8.474 -20.686 1.00 94.06 124 PRO A CA 1
ATOM 970 C C . PRO A 1 124 ? 13.700 9.318 -20.906 1.00 94.06 124 PRO A C 1
ATOM 972 O O . PRO A 1 124 ? 13.759 10.467 -21.359 1.00 94.06 124 PRO A O 1
ATOM 975 N N . GLY A 1 125 ? 12.553 8.744 -20.565 1.00 94.56 125 GLY A N 1
ATOM 976 C CA . GLY A 1 125 ? 11.271 9.4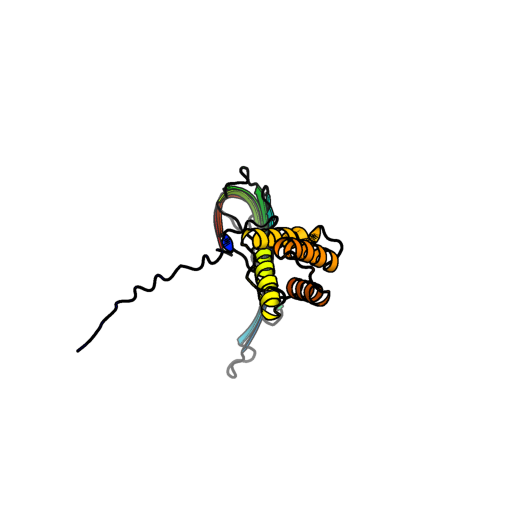29 -20.481 1.00 94.56 125 GLY A CA 1
ATOM 977 C C . GLY A 1 125 ? 11.052 10.017 -19.093 1.00 94.56 125 GLY A C 1
ATOM 978 O O . GLY A 1 125 ? 11.356 9.374 -18.092 1.00 94.56 125 GLY A O 1
ATOM 979 N N . VAL A 1 126 ? 10.518 11.233 -19.034 1.00 96.25 126 VAL A N 1
ATOM 980 C CA . VAL A 1 126 ? 10.045 11.849 -17.790 1.00 96.25 126 VAL A CA 1
ATOM 981 C C . VAL A 1 126 ? 8.732 12.558 -18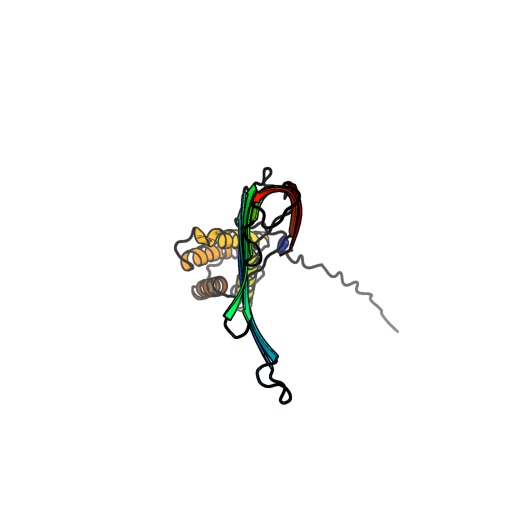.084 1.00 96.25 126 VAL A C 1
ATOM 983 O O . VAL A 1 126 ? 8.674 13.389 -18.993 1.00 96.25 126 VAL A O 1
ATOM 986 N N . GLU A 1 127 ? 7.695 12.254 -17.313 1.00 96.25 127 GLU A N 1
ATOM 987 C CA . GLU A 1 127 ? 6.356 12.821 -17.458 1.00 96.25 127 GLU A CA 1
ATOM 988 C C . GLU A 1 127 ? 5.850 13.354 -16.116 1.00 96.25 127 GLU A C 1
ATOM 990 O O . GLU A 1 127 ? 5.939 12.678 -15.094 1.00 96.25 127 GLU A O 1
ATOM 995 N N . LEU A 1 128 ? 5.306 14.569 -16.119 1.00 97.06 128 LEU A N 1
ATOM 996 C CA . LEU A 1 128 ? 4.541 15.113 -15.000 1.00 97.06 128 LEU A CA 1
ATOM 997 C C . LEU A 1 128 ? 3.067 14.812 -15.213 1.00 97.06 128 LEU A C 1
ATOM 999 O O . LEU A 1 128 ? 2.568 14.990 -16.318 1.00 97.06 128 LEU A O 1
ATOM 1003 N N . ARG A 1 129 ? 2.356 14.419 -14.162 1.00 96.50 129 ARG A N 1
ATOM 1004 C CA . ARG A 1 129 ? 0.925 14.113 -14.206 1.00 96.50 129 ARG A CA 1
ATOM 1005 C C . ARG A 1 129 ? 0.168 14.954 -13.204 1.00 96.50 129 ARG A C 1
ATOM 1007 O O . ARG A 1 129 ? 0.647 15.175 -12.096 1.00 96.50 129 ARG A O 1
ATOM 1014 N N . ALA A 1 130 ? -1.032 15.371 -13.571 1.00 97.44 130 ALA A N 1
ATOM 1015 C CA . ALA A 1 130 ? -1.971 15.979 -12.643 1.00 97.44 130 ALA A CA 1
ATOM 1016 C C . ALA A 1 130 ? -3.406 15.644 -13.039 1.00 97.44 130 ALA A C 1
ATOM 1018 O O . ALA A 1 130 ? -3.717 15.487 -14.223 1.00 97.44 130 ALA A O 1
ATOM 1019 N N . GLY A 1 131 ? -4.293 15.543 -12.058 1.00 96.56 131 GLY A N 1
ATOM 1020 C CA . GLY A 1 131 ? -5.678 15.207 -12.333 1.00 96.56 131 GLY A CA 1
ATOM 1021 C C . GLY A 1 131 ? -6.543 15.084 -11.095 1.00 96.56 131 GLY A C 1
ATOM 1022 O O . GLY A 1 131 ? -6.210 15.563 -10.010 1.00 96.56 131 GLY A O 1
ATOM 1023 N N . VAL A 1 132 ? -7.675 14.424 -11.292 1.00 96.69 132 VAL A N 1
ATOM 1024 C CA . VAL A 1 132 ? -8.678 14.145 -10.269 1.00 96.69 132 VAL A CA 1
ATOM 1025 C C . VAL A 1 132 ? -8.929 12.649 -10.197 1.00 96.69 132 VAL A C 1
ATOM 1027 O O . VAL A 1 132 ? -8.711 11.911 -11.158 1.00 96.69 132 VAL A O 1
ATOM 1030 N N . GLY A 1 133 ? -9.412 12.185 -9.059 1.00 94.50 133 GLY A N 1
ATOM 1031 C CA . GLY A 1 133 ? -9.778 10.797 -8.877 1.00 94.50 133 GLY A CA 1
ATOM 1032 C C . GLY A 1 133 ? -10.870 10.615 -7.845 1.00 94.50 133 GLY A C 1
ATOM 1033 O O . GLY A 1 133 ? -11.252 11.541 -7.123 1.00 94.50 133 GLY A O 1
ATOM 1034 N N . TYR A 1 134 ? -11.387 9.397 -7.818 1.00 92.81 134 TYR A N 1
ATOM 1035 C CA . TYR A 1 134 ? -12.384 8.955 -6.868 1.00 92.81 134 TYR A CA 1
ATOM 1036 C C . TYR A 1 134 ? -12.042 7.562 -6.353 1.00 92.81 134 TYR A C 1
ATOM 1038 O O . TYR A 1 134 ? -11.653 6.682 -7.122 1.00 92.81 134 TYR A O 1
ATOM 1046 N N . GLY A 1 135 ? -12.222 7.362 -5.056 1.00 89.06 135 GLY A N 1
ATOM 1047 C CA . GLY A 1 135 ? -11.981 6.105 -4.368 1.00 89.06 135 GLY A CA 1
ATOM 1048 C C . GLY A 1 135 ? -10.859 6.217 -3.341 1.00 89.06 135 GLY A C 1
ATOM 1049 O O . GLY A 1 135 ? -10.172 7.235 -3.246 1.00 89.06 135 GLY A O 1
ATOM 1050 N N . ARG A 1 136 ? -10.702 5.169 -2.535 1.00 84.56 136 ARG A N 1
ATOM 1051 C CA . ARG A 1 136 ? -9.736 5.126 -1.437 1.00 84.56 136 ARG A CA 1
ATOM 1052 C C . ARG A 1 136 ? -9.338 3.690 -1.136 1.00 84.56 136 ARG A C 1
ATOM 1054 O O . ARG A 1 136 ? -10.162 2.785 -1.266 1.00 84.56 136 ARG A O 1
ATOM 1061 N N . PHE A 1 137 ? -8.097 3.504 -0.701 1.00 83.69 137 PHE A N 1
ATOM 1062 C CA . PHE A 1 137 ? -7.628 2.233 -0.161 1.00 83.69 137 PHE A CA 1
ATOM 1063 C C . PHE A 1 137 ? -7.684 2.270 1.364 1.00 83.69 137 PHE A C 1
ATOM 1065 O O . PHE A 1 137 ? -7.173 3.195 2.001 1.00 83.69 137 PHE A O 1
ATOM 1072 N N . ALA A 1 138 ? -8.299 1.252 1.951 1.00 84.69 138 ALA A N 1
ATOM 1073 C CA . ALA A 1 138 ? -8.366 1.062 3.389 1.00 84.69 138 ALA A CA 1
ATOM 1074 C C . ALA A 1 138 ? -7.548 -0.171 3.772 1.00 84.69 138 ALA A C 1
ATOM 1076 O O . ALA A 1 138 ? -7.816 -1.279 3.297 1.00 84.69 138 ALA A O 1
ATOM 1077 N N . ASP A 1 139 ? -6.565 0.027 4.648 1.00 87.69 139 ASP A N 1
ATOM 1078 C CA . ASP A 1 139 ? -5.948 -1.075 5.375 1.00 87.69 139 ASP A CA 1
ATOM 1079 C C . ASP A 1 139 ? -6.912 -1.549 6.469 1.00 87.69 139 ASP A C 1
ATOM 1081 O O . ASP A 1 139 ? -7.076 -0.906 7.507 1.00 87.69 139 ASP A O 1
ATOM 1085 N N . VAL A 1 140 ? -7.582 -2.675 6.225 1.00 90.44 140 VAL A N 1
ATOM 1086 C CA . VAL A 1 140 ? -8.541 -3.259 7.174 1.00 90.44 140 VAL A CA 1
ATOM 1087 C C . VAL A 1 140 ? -7.883 -4.301 8.083 1.00 90.44 140 VAL A C 1
ATOM 1089 O O . VAL A 1 140 ? -8.558 -4.911 8.915 1.00 90.44 140 VAL A O 1
ATOM 1092 N N . THR A 1 141 ? -6.558 -4.465 7.995 1.00 91.19 141 THR A N 1
ATOM 1093 C CA . THR A 1 141 ? -5.757 -5.341 8.864 1.00 91.19 141 THR A CA 1
ATOM 1094 C C . THR A 1 141 ? -5.999 -5.083 10.354 1.00 91.19 141 THR A C 1
ATOM 1096 O O . THR A 1 141 ? -6.149 -6.061 11.089 1.00 91.19 141 THR A O 1
ATOM 1099 N N . PRO A 1 142 ? -6.112 -3.830 10.851 1.00 93.56 142 PRO A N 1
ATOM 1100 C CA . PRO A 1 142 ? -6.386 -3.595 12.268 1.00 93.56 142 PRO A CA 1
ATOM 1101 C C . PRO A 1 142 ? -7.715 -4.200 12.738 1.00 93.56 142 PRO A C 1
ATOM 1103 O O . PRO A 1 142 ? -7.778 -4.775 13.825 1.00 93.56 142 PRO A O 1
ATOM 1106 N N . LEU A 1 143 ? -8.764 -4.133 11.910 1.00 93.94 143 LEU A N 1
ATOM 1107 C CA . LEU A 1 143 ? -10.057 -4.740 12.231 1.00 93.94 143 LEU A CA 1
ATOM 1108 C C . LEU A 1 143 ? -9.991 -6.267 12.180 1.00 93.94 143 LEU A C 1
ATOM 1110 O O . LEU A 1 143 ? -10.532 -6.936 13.057 1.00 93.94 143 LEU A O 1
ATOM 1114 N N . VAL A 1 144 ? -9.277 -6.826 11.204 1.00 93.81 144 VAL A N 1
ATOM 1115 C CA . VAL A 1 144 ? -9.055 -8.277 11.117 1.00 93.81 144 VAL A CA 1
ATOM 1116 C C . VAL A 1 144 ? -8.296 -8.789 12.340 1.00 93.81 144 VAL A C 1
ATOM 1118 O O . VAL A 1 144 ? -8.674 -9.811 12.909 1.00 93.81 144 VAL A O 1
ATOM 1121 N N . ARG A 1 145 ? -7.279 -8.055 12.809 1.00 95.00 145 ARG A N 1
ATOM 1122 C CA . ARG A 1 145 ? -6.568 -8.375 14.055 1.00 95.00 145 ARG A CA 1
ATOM 1123 C C . ARG A 1 145 ? -7.484 -8.272 15.277 1.00 95.00 145 ARG A C 1
ATOM 1125 O O . ARG A 1 145 ? -7.427 -9.154 16.126 1.00 95.00 145 ARG A O 1
ATOM 1132 N N . ALA A 1 146 ? -8.360 -7.268 15.356 1.00 95.62 146 ALA A N 1
ATOM 1133 C CA . ALA A 1 146 ? -9.337 -7.152 16.445 1.00 95.62 146 ALA A CA 1
ATOM 1134 C C . ALA A 1 146 ? -10.312 -8.346 16.489 1.00 95.62 146 ALA A C 1
ATOM 1136 O O . ALA A 1 146 ? -10.511 -8.934 17.552 1.00 95.62 146 ALA A O 1
ATOM 1137 N N . LEU A 1 147 ? -10.849 -8.753 15.334 1.00 94.88 147 LEU A N 1
ATOM 1138 C CA . LEU A 1 147 ? -11.699 -9.945 15.205 1.00 94.88 147 LEU A CA 1
ATOM 1139 C C . LEU A 1 147 ? -10.940 -11.224 15.584 1.00 94.88 147 LEU A C 1
ATOM 1141 O O . LEU A 1 147 ? -11.469 -12.088 16.277 1.00 94.88 147 LEU A O 1
ATOM 1145 N N . ARG A 1 148 ? -9.667 -11.333 15.187 1.00 95.62 148 ARG A N 1
ATOM 1146 C CA . ARG A 1 148 ? -8.812 -12.475 15.533 1.00 95.62 148 ARG A CA 1
ATOM 1147 C C . ARG A 1 148 ? -8.508 -12.547 17.033 1.00 95.62 148 ARG A C 1
ATOM 1149 O O . ARG A 1 148 ? -8.462 -13.642 17.590 1.00 95.62 148 ARG A O 1
ATOM 1156 N N . ILE A 1 149 ? -8.318 -11.403 17.694 1.00 95.75 149 ILE A N 1
ATOM 1157 C CA . ILE A 1 149 ? -8.161 -11.321 19.154 1.00 95.75 149 ILE A CA 1
ATOM 1158 C C . ILE A 1 149 ? -9.423 -11.842 19.843 1.00 95.75 149 ILE A C 1
ATOM 1160 O O . ILE A 1 149 ? -9.330 -12.712 20.710 1.00 95.75 149 ILE A O 1
ATOM 1164 N N . GLU A 1 150 ? -10.594 -11.342 19.446 1.00 95.94 150 GLU A N 1
ATOM 1165 C CA . GLU A 1 150 ? -11.881 -11.798 19.974 1.00 95.94 150 GLU A CA 1
ATOM 1166 C C . GLU A 1 150 ? -12.046 -13.312 19.802 1.00 95.94 150 GLU A C 1
ATOM 1168 O O . GLU A 1 150 ? -12.325 -14.013 20.776 1.00 95.94 150 GLU A O 1
ATOM 1173 N N . GLU A 1 151 ? -11.810 -13.824 18.591 1.00 95.06 151 GLU A N 1
ATOM 1174 C CA . GLU A 1 151 ? -11.918 -15.247 18.269 1.00 95.06 151 GLU A CA 1
ATOM 1175 C C . GLU A 1 151 ? -11.057 -16.101 19.211 1.00 95.06 151 GLU A C 1
ATOM 1177 O O . GLU A 1 151 ? -11.553 -17.055 19.818 1.00 95.06 151 GLU A O 1
ATOM 1182 N N . LYS A 1 152 ? -9.777 -15.750 19.393 1.00 95.00 152 LYS A N 1
ATOM 1183 C CA . LYS A 1 152 ? -8.886 -16.525 20.268 1.00 95.00 152 LYS A CA 1
ATOM 1184 C C . LYS A 1 152 ? -9.272 -16.417 21.746 1.00 95.00 152 LYS A C 1
ATOM 1186 O O . LYS A 1 152 ? -9.136 -17.398 22.481 1.00 95.00 152 LYS A O 1
ATOM 1191 N N . LEU A 1 153 ? -9.760 -15.262 22.199 1.00 94.31 153 LEU A N 1
ATOM 1192 C CA . LEU A 1 153 ? -10.215 -15.090 23.583 1.00 94.31 153 LEU A CA 1
ATOM 1193 C C . LEU A 1 153 ? -11.515 -15.861 23.866 1.00 94.31 153 LEU A C 1
ATOM 1195 O O . LEU A 1 153 ? -11.663 -16.411 24.960 1.00 94.31 153 LEU A O 1
ATOM 1199 N N . LEU A 1 154 ? -12.420 -15.956 22.889 1.00 94.44 154 LEU A N 1
ATOM 1200 C CA . LEU A 1 154 ? -13.605 -16.819 22.949 1.00 94.44 154 LEU A CA 1
ATOM 1201 C C . LEU A 1 154 ? -13.214 -18.297 23.002 1.00 94.44 154 LEU A C 1
ATOM 1203 O O . LEU A 1 154 ? -13.682 -19.028 23.872 1.00 94.44 154 LEU A O 1
ATOM 1207 N N . GLN A 1 155 ? -12.306 -18.732 22.124 1.00 94.25 155 GLN A N 1
ATOM 1208 C CA . GLN A 1 155 ? -11.823 -20.119 22.086 1.00 94.25 155 GLN A CA 1
ATOM 1209 C C . GLN A 1 155 ? -11.166 -20.551 23.404 1.00 94.25 155 GLN A C 1
ATOM 1211 O O . GLN A 1 155 ? -11.285 -21.708 23.804 1.00 94.25 155 GLN A O 1
ATOM 1216 N N . ARG A 1 156 ? -10.494 -19.629 24.104 1.00 91.12 156 ARG A N 1
ATOM 1217 C CA . ARG A 1 156 ? -9.904 -19.885 25.428 1.00 91.12 156 ARG A CA 1
ATOM 1218 C C . ARG A 1 156 ? -10.878 -19.707 26.598 1.00 91.12 156 ARG A C 1
ATOM 1220 O O . ARG A 1 156 ? -10.466 -19.876 27.743 1.00 91.12 156 ARG A O 1
ATOM 1227 N N . GLY A 1 157 ? -12.142 -19.367 26.341 1.00 90.25 157 GLY A N 1
ATOM 1228 C CA . GLY A 1 157 ? -13.157 -19.147 27.376 1.00 90.25 157 GLY A CA 1
ATOM 1229 C C . GLY A 1 157 ? -12.894 -17.922 28.259 1.00 90.25 157 GLY A C 1
ATOM 1230 O O . GLY A 1 157 ? -13.449 -17.820 29.353 1.00 90.25 157 GLY A O 1
ATOM 1231 N N . VAL A 1 158 ? -12.034 -17.004 27.808 1.00 90.56 158 VAL A N 1
ATOM 1232 C CA . VAL A 1 158 ? -11.768 -15.724 28.483 1.00 90.56 158 VAL A CA 1
ATOM 1233 C C . VAL A 1 158 ? -12.948 -14.784 28.256 1.00 90.56 158 VAL A C 1
ATOM 1235 O O . VAL A 1 158 ? -13.423 -14.133 29.188 1.00 90.56 158 VAL A O 1
ATOM 1238 N N . LEU A 1 159 ? -13.448 -14.763 27.018 1.00 90.75 159 LEU A N 1
ATOM 1239 C CA . LEU A 1 159 ? -14.717 -14.150 26.654 1.00 90.75 159 LEU A CA 1
ATOM 1240 C C . LEU A 1 159 ? -15.823 -15.205 26.693 1.00 90.75 159 LEU A C 1
ATOM 1242 O O . LEU A 1 159 ? -15.652 -16.319 26.204 1.00 90.75 159 LEU A O 1
ATOM 1246 N N . LEU A 1 160 ? -16.968 -14.837 27.266 1.00 89.69 160 LEU A N 1
ATOM 1247 C CA . LEU A 1 160 ? -18.168 -15.684 27.302 1.00 89.69 160 LEU A CA 1
ATOM 1248 C C . LEU A 1 160 ? -19.109 -15.414 26.118 1.00 89.69 160 LEU A C 1
ATOM 1250 O O . LEU A 1 160 ? -19.979 -16.227 25.821 1.00 89.69 160 LEU A O 1
ATOM 1254 N N . ALA A 1 161 ? -18.949 -14.262 25.468 1.00 91.06 161 ALA A N 1
ATOM 1255 C CA . ALA A 1 161 ? -19.722 -13.816 24.320 1.00 91.06 161 ALA A CA 1
ATOM 1256 C C . ALA A 1 161 ? -18.868 -12.878 23.460 1.00 91.06 161 ALA A C 1
ATOM 1258 O O . ALA A 1 161 ? -17.882 -12.319 23.948 1.00 91.06 161 ALA A O 1
ATOM 1259 N N . ALA A 1 162 ? -19.252 -12.728 22.191 1.00 92.25 162 ALA A N 1
ATOM 1260 C CA . ALA A 1 162 ? -18.628 -11.774 21.284 1.00 92.25 162 ALA A CA 1
ATOM 1261 C C . ALA A 1 162 ? -18.717 -10.343 21.844 1.00 92.25 162 ALA A C 1
ATOM 1263 O O . ALA A 1 162 ? -19.700 -9.969 22.494 1.00 92.25 162 ALA A O 1
ATOM 1264 N N . LEU A 1 163 ? -17.672 -9.564 21.592 1.00 92.38 163 LEU A N 1
ATOM 1265 C CA . LEU A 1 163 ? -17.597 -8.139 21.861 1.00 92.38 163 LEU A CA 1
ATOM 1266 C C . LEU A 1 163 ? -18.588 -7.393 20.968 1.00 92.38 163 LEU A C 1
ATOM 1268 O O . LEU A 1 163 ? -18.942 -7.817 19.864 1.00 92.38 163 LEU A O 1
ATOM 1272 N N . ARG A 1 164 ? -19.039 -6.231 21.433 1.00 93.12 164 ARG A N 1
ATOM 1273 C CA . ARG A 1 164 ? -19.862 -5.349 20.606 1.00 93.12 164 ARG A CA 1
ATOM 1274 C C . ARG A 1 164 ? -19.045 -4.818 19.434 1.00 93.12 164 ARG A C 1
ATOM 1276 O O . ARG A 1 164 ? -17.864 -4.499 19.567 1.00 93.12 164 ARG A O 1
ATOM 1283 N N . GLU A 1 165 ? -19.726 -4.591 18.315 1.00 91.00 165 GLU A N 1
ATOM 1284 C CA . GLU A 1 165 ? -19.159 -3.948 17.124 1.00 91.00 165 GLU A CA 1
ATOM 1285 C C . GLU A 1 165 ? -18.412 -2.648 17.456 1.00 91.00 165 GLU A C 1
ATOM 1287 O O . GLU A 1 165 ? -17.294 -2.428 16.996 1.00 91.00 165 GLU A O 1
ATOM 1292 N N . THR A 1 166 ? -18.982 -1.803 18.317 1.00 91.38 166 THR A N 1
ATOM 1293 C CA . THR A 1 166 ? -18.351 -0.541 18.722 1.00 91.38 166 THR A CA 1
ATOM 1294 C C . THR A 1 166 ? -17.028 -0.749 19.458 1.00 91.38 166 THR A C 1
ATOM 1296 O O . THR A 1 166 ? -16.119 0.074 19.322 1.00 91.38 166 THR A O 1
ATOM 1299 N N . THR A 1 167 ? -16.882 -1.846 20.202 1.00 93.69 167 THR A N 1
ATOM 1300 C CA . THR A 1 167 ? -15.618 -2.205 20.845 1.00 93.69 167 THR A CA 1
ATOM 1301 C C . THR A 1 167 ? -14.630 -2.784 19.851 1.00 93.69 167 THR A C 1
ATOM 1303 O O . THR A 1 167 ? -13.467 -2.394 19.890 1.00 93.69 167 THR A O 1
ATOM 1306 N N . LEU A 1 168 ? -15.065 -3.639 18.922 1.00 93.62 168 LEU A N 1
ATOM 1307 C CA . LEU A 1 168 ? -14.205 -4.151 17.849 1.00 93.62 168 LEU A CA 1
ATOM 1308 C C . LEU A 1 168 ? -13.631 -3.011 16.999 1.00 93.62 168 LEU A C 1
ATOM 1310 O O . LEU A 1 168 ? -12.429 -2.981 16.743 1.00 93.62 168 LEU A O 1
ATOM 1314 N N . LEU A 1 169 ? -14.455 -2.023 16.640 1.00 92.38 169 LEU A N 1
ATOM 1315 C CA . LEU A 1 169 ? -14.007 -0.823 15.931 1.00 92.38 169 LEU A CA 1
ATOM 1316 C C . LEU A 1 169 ? -13.024 0.005 16.767 1.00 92.38 169 LEU A C 1
ATOM 1318 O O . LEU A 1 169 ? -12.040 0.508 16.228 1.00 92.38 169 LEU A O 1
ATOM 1322 N N . ARG A 1 170 ? -13.242 0.115 18.083 1.00 93.06 170 ARG A N 1
ATOM 1323 C CA . ARG A 1 170 ? -12.313 0.805 18.990 1.00 93.06 170 ARG A CA 1
ATOM 1324 C C . ARG A 1 170 ? -10.978 0.067 19.114 1.00 93.06 170 ARG A C 1
ATOM 1326 O O . ARG A 1 170 ? -9.935 0.708 19.062 1.00 93.06 170 ARG A O 1
ATOM 1333 N N . LEU A 1 171 ? -10.999 -1.260 19.231 1.00 94.69 171 LEU A N 1
ATOM 1334 C CA . LEU A 1 171 ? -9.793 -2.090 19.215 1.00 94.69 171 LEU A CA 1
ATOM 1335 C C . LEU A 1 171 ? -9.042 -1.911 17.898 1.00 94.69 171 LEU A C 1
ATOM 1337 O O . LEU A 1 171 ? -7.842 -1.663 17.910 1.00 94.69 171 LEU A O 1
ATOM 1341 N N . ALA A 1 172 ? -9.749 -1.956 16.769 1.00 93.88 172 ALA A N 1
ATOM 1342 C CA . ALA A 1 172 ? -9.166 -1.740 15.452 1.00 93.88 172 ALA A CA 1
ATOM 1343 C C . ALA A 1 172 ? -8.524 -0.349 15.328 1.00 93.88 172 ALA A C 1
ATOM 1345 O O . ALA A 1 172 ? -7.411 -0.228 14.825 1.00 93.88 172 ALA A O 1
ATOM 1346 N N . GLN A 1 173 ? -9.190 0.709 15.802 1.00 92.38 173 GLN A N 1
ATOM 1347 C CA . GLN A 1 173 ? -8.622 2.064 15.844 1.00 92.38 173 GLN A CA 1
ATOM 1348 C C . GLN A 1 173 ? -7.338 2.121 16.674 1.00 92.38 173 GLN A C 1
ATOM 1350 O O . GLN A 1 173 ? -6.371 2.748 16.249 1.00 92.38 173 GLN A O 1
ATOM 1355 N N . GLU A 1 174 ? -7.309 1.451 17.824 1.00 94.12 174 GLU A N 1
ATOM 1356 C CA . GLU A 1 174 ? -6.138 1.427 18.698 1.00 94.12 174 GLU A CA 1
ATOM 1357 C C . GLU A 1 174 ? -4.975 0.637 18.076 1.00 94.12 174 GLU A C 1
ATOM 1359 O O . GLU A 1 174 ? -3.841 1.111 18.057 1.00 94.12 174 GLU A O 1
ATOM 1364 N N . ILE A 1 175 ? -5.262 -0.512 17.452 1.00 93.69 175 ILE A N 1
ATOM 1365 C CA . ILE A 1 175 ? -4.285 -1.298 16.677 1.00 93.69 175 ILE A CA 1
ATOM 1366 C C . ILE A 1 175 ? -3.732 -0.473 15.507 1.00 93.69 175 ILE A C 1
ATOM 1368 O O . ILE A 1 175 ? -2.524 -0.470 15.263 1.00 93.69 175 ILE A O 1
ATOM 1372 N N . GLY A 1 176 ? -4.592 0.271 14.806 1.00 89.12 176 GLY A N 1
ATOM 1373 C CA . GLY A 1 176 ? -4.196 1.169 13.717 1.00 89.12 176 GLY A CA 1
ATOM 1374 C C . GLY A 1 176 ? -3.298 2.326 14.169 1.00 89.12 176 GLY A C 1
ATOM 1375 O O . GLY A 1 176 ? -2.622 2.938 13.347 1.00 89.12 176 GLY A O 1
ATOM 1376 N N . ARG A 1 177 ? -3.240 2.610 15.476 1.00 89.94 177 ARG A N 1
ATOM 1377 C CA . ARG A 1 177 ? -2.360 3.615 16.095 1.00 89.94 177 ARG A CA 1
ATOM 1378 C C . ARG A 1 177 ? -1.147 2.993 16.789 1.00 89.94 177 ARG A C 1
ATOM 1380 O O . ARG A 1 177 ? -0.515 3.655 17.608 1.00 89.94 177 ARG A O 1
ATOM 1387 N N . SER A 1 178 ? -0.783 1.760 16.438 1.00 89.38 178 SER A N 1
ATOM 1388 C CA . SER A 1 178 ? 0.348 1.022 17.021 1.00 89.38 178 SER A CA 1
ATOM 1389 C C . SER A 1 178 ? 1.660 1.815 17.091 1.00 89.38 178 SER A C 1
ATOM 1391 O O . SER A 1 178 ? 2.405 1.660 18.050 1.00 89.38 178 SER A O 1
ATOM 1393 N N . GLN A 1 179 ? 1.911 2.725 16.145 1.00 86.19 179 GLN A N 1
ATOM 1394 C CA . GLN A 1 179 ? 3.103 3.589 16.114 1.00 86.19 179 GLN A CA 1
ATOM 1395 C C . GLN A 1 179 ? 3.209 4.575 17.294 1.00 86.19 179 GLN A C 1
ATOM 1397 O O . GLN A 1 179 ? 4.285 5.109 17.546 1.00 86.19 179 GLN A O 1
ATOM 1402 N N . VAL A 1 180 ? 2.108 4.851 18.000 1.00 90.31 180 VAL A N 1
ATOM 1403 C CA . VAL A 1 180 ? 2.090 5.728 19.187 1.00 90.31 180 VAL A CA 1
ATOM 1404 C C . VAL A 1 180 ? 2.624 5.000 20.427 1.00 90.31 180 VAL A C 1
ATOM 1406 O O . VAL A 1 180 ? 3.011 5.642 21.403 1.00 90.31 180 VAL A O 1
ATOM 1409 N N . TYR A 1 181 ? 2.660 3.667 20.398 1.00 91.75 181 TYR A N 1
ATOM 1410 C CA . TYR A 1 181 ? 3.064 2.845 21.530 1.00 91.75 181 TYR A CA 1
ATOM 1411 C C . TYR A 1 181 ? 4.570 2.545 21.500 1.00 91.75 181 TYR A C 1
ATOM 1413 O O . TYR A 1 181 ? 5.091 2.178 20.446 1.00 91.75 181 TYR A O 1
ATOM 1421 N N . PRO A 1 182 ? 5.282 2.647 22.641 1.00 91.75 182 PR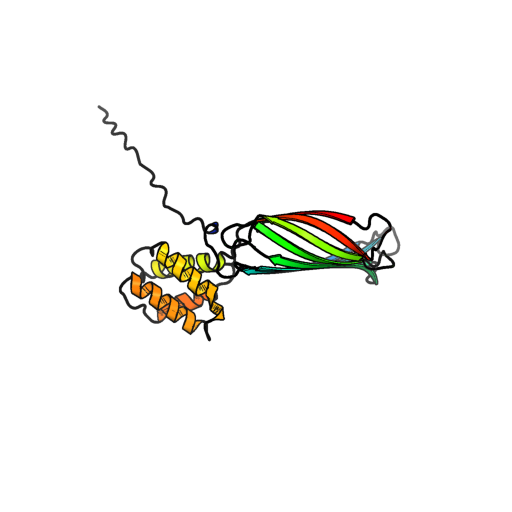O A N 1
ATOM 1422 C CA . PRO A 1 182 ? 6.710 2.323 22.713 1.00 91.75 182 PRO A CA 1
ATOM 1423 C C . PRO A 1 182 ? 7.015 0.849 22.431 1.00 91.75 182 PRO A C 1
ATOM 1425 O O . PRO A 1 182 ? 8.084 0.520 21.918 1.00 91.75 182 PRO A O 1
ATOM 1428 N N . SER A 1 183 ? 6.088 -0.044 22.783 1.00 93.50 183 SER A N 1
ATOM 1429 C CA . SER A 1 183 ? 6.229 -1.484 22.603 1.00 93.50 183 SER A CA 1
ATOM 1430 C C . SER A 1 183 ? 4.894 -2.155 22.269 1.00 93.50 183 SER A C 1
ATOM 1432 O O . SER A 1 183 ? 3.814 -1.618 22.530 1.00 93.50 183 SER A O 1
ATOM 1434 N N . LEU A 1 184 ? 4.963 -3.375 21.722 1.00 92.56 184 LEU A N 1
ATOM 1435 C CA . LEU A 1 184 ? 3.775 -4.204 21.492 1.00 92.56 184 LEU A CA 1
ATOM 1436 C C . LEU A 1 184 ? 3.060 -4.570 22.795 1.00 92.56 184 LEU A C 1
ATOM 1438 O O . LEU A 1 184 ? 1.836 -4.671 22.794 1.00 92.56 184 LEU A O 1
ATOM 1442 N N . SER A 1 185 ? 3.795 -4.716 23.898 1.00 93.44 185 SER A N 1
ATOM 1443 C CA . SER A 1 185 ? 3.213 -4.991 25.211 1.00 93.44 185 SER A CA 1
ATOM 1444 C C . SER A 1 185 ? 2.400 -3.814 25.742 1.00 93.44 185 SER A C 1
ATOM 1446 O O . SER A 1 185 ? 1.324 -4.021 26.302 1.00 93.44 185 SER A O 1
ATOM 1448 N N . ASP A 1 186 ? 2.844 -2.575 25.501 1.00 94.00 186 ASP A N 1
ATOM 1449 C CA . ASP A 1 186 ? 2.070 -1.379 25.863 1.00 94.00 186 ASP A CA 1
ATOM 1450 C C . ASP A 1 186 ? 0.762 -1.303 25.065 1.00 94.00 186 ASP A C 1
ATOM 1452 O O . ASP A 1 186 ? -0.299 -1.015 25.627 1.00 94.00 186 ASP A O 1
ATOM 1456 N N . LEU A 1 187 ? 0.818 -1.627 23.767 1.00 95.50 187 LEU A N 1
ATOM 1457 C CA . LEU A 1 187 ? -0.374 -1.733 22.925 1.00 95.50 187 LEU A CA 1
ATOM 1458 C C . LEU A 1 187 ? -1.299 -2.853 23.422 1.00 95.50 187 LEU A C 1
ATOM 1460 O O . LEU A 1 187 ? -2.490 -2.622 23.614 1.00 95.50 187 LEU A O 1
ATOM 1464 N N . ALA A 1 188 ? -0.776 -4.051 23.685 1.00 94.88 188 ALA A N 1
ATOM 1465 C CA . ALA A 1 188 ? -1.568 -5.174 24.185 1.00 94.88 188 ALA A CA 1
ATOM 1466 C C . ALA A 1 188 ? -2.237 -4.856 25.532 1.00 94.88 188 ALA A C 1
ATOM 1468 O O . ALA A 1 188 ? -3.408 -5.186 25.731 1.00 94.88 188 ALA A O 1
ATOM 1469 N N . ALA A 1 189 ? -1.545 -4.147 26.429 1.00 93.75 189 ALA A N 1
ATOM 1470 C CA . ALA A 1 189 ? -2.110 -3.663 27.684 1.00 93.75 189 ALA A CA 1
ATOM 1471 C C . ALA A 1 189 ? -3.237 -2.637 27.459 1.00 93.75 189 ALA A C 1
ATOM 1473 O O . ALA A 1 189 ? -4.277 -2.703 28.123 1.00 93.75 189 ALA A O 1
ATOM 1474 N N . ALA A 1 190 ? -3.078 -1.720 26.499 1.00 95.06 190 ALA A N 1
ATOM 1475 C CA . ALA A 1 190 ? -4.127 -0.772 26.123 1.00 95.06 190 ALA A CA 1
ATOM 1476 C C . ALA A 1 190 ? -5.367 -1.479 25.547 1.00 95.06 190 ALA A C 1
ATOM 1478 O O . ALA A 1 190 ? -6.495 -1.180 25.951 1.00 95.06 190 ALA A O 1
ATOM 1479 N N . LEU A 1 191 ? -5.175 -2.478 24.680 1.00 95.94 191 LEU A N 1
ATOM 1480 C CA . LEU A 1 191 ? -6.261 -3.307 24.146 1.00 95.94 191 LEU A CA 1
ATOM 1481 C C . LEU A 1 191 ? -6.957 -4.107 25.253 1.00 95.94 191 LEU A C 1
ATOM 1483 O O . LEU A 1 191 ? -8.186 -4.126 25.328 1.00 95.94 191 LEU A O 1
ATOM 1487 N N . ALA A 1 192 ? -6.194 -4.702 26.172 1.00 94.44 192 ALA A N 1
ATOM 1488 C CA . ALA A 1 192 ? -6.745 -5.414 27.321 1.00 94.44 192 ALA A CA 1
ATOM 1489 C C . ALA A 1 192 ? -7.590 -4.494 28.216 1.00 94.44 192 ALA A C 1
ATOM 1491 O O . ALA A 1 192 ? -8.637 -4.908 28.723 1.00 94.44 192 ALA A O 1
ATOM 1492 N N . LYS A 1 193 ? -7.197 -3.224 28.379 1.00 94.75 193 LYS A N 1
ATOM 1493 C CA . LYS A 1 193 ? -7.999 -2.217 29.092 1.00 94.75 193 LYS A CA 1
ATOM 1494 C C . LYS A 1 193 ? -9.346 -1.959 28.408 1.00 94.75 193 LYS A C 1
ATOM 1496 O O . LYS A 1 193 ? -10.365 -1.840 29.088 1.00 94.75 193 LYS A O 1
ATOM 1501 N N . ILE A 1 194 ? -9.376 -1.907 27.077 1.00 94.62 194 ILE A N 1
ATOM 1502 C CA . ILE A 1 194 ? -10.621 -1.748 26.311 1.00 94.62 194 ILE A CA 1
ATOM 1503 C C . ILE A 1 194 ? -11.546 -2.958 26.534 1.00 94.62 194 ILE A C 1
ATOM 1505 O O . ILE A 1 194 ? -12.708 -2.777 26.899 1.00 94.62 194 ILE A O 1
ATOM 1509 N N . ILE A 1 195 ? -11.020 -4.181 26.401 1.00 94.06 195 ILE A N 1
ATOM 1510 C CA . ILE A 1 195 ? -11.795 -5.429 26.550 1.00 94.06 195 ILE A CA 1
ATOM 1511 C C . ILE A 1 195 ? -12.302 -5.602 27.990 1.00 94.06 195 ILE A C 1
ATOM 1513 O O . ILE A 1 195 ? -13.462 -5.948 28.218 1.00 94.06 195 ILE A O 1
ATOM 1517 N N . SER A 1 196 ? -11.453 -5.335 28.984 1.00 92.44 196 SER A N 1
ATOM 1518 C CA . SER A 1 196 ? -11.826 -5.435 30.403 1.00 92.44 196 SER A CA 1
ATOM 1519 C C . SER A 1 196 ? -12.905 -4.438 30.808 1.00 92.44 196 SER A C 1
ATOM 1521 O O . SER A 1 196 ? -13.753 -4.757 31.639 1.00 92.44 196 SER A O 1
ATOM 1523 N N . THR A 1 197 ? -12.921 -3.256 30.189 1.00 92.31 197 THR A N 1
ATOM 1524 C CA . THR A 1 197 ? -13.961 -2.249 30.429 1.00 92.31 197 THR A CA 1
ATOM 1525 C C . THR A 1 197 ? -15.329 -2.740 29.950 1.00 92.31 197 THR A C 1
ATOM 1527 O O . THR A 1 197 ? -16.328 -2.530 30.634 1.00 92.31 197 THR A O 1
ATOM 1530 N N . GLU A 1 198 ? -15.390 -3.416 28.801 1.00 90.50 198 GLU A N 1
ATOM 1531 C CA . GLU A 1 198 ? -16.646 -3.972 28.287 1.00 90.50 198 GLU A CA 1
ATOM 1532 C C . GLU A 1 198 ? -17.098 -5.213 29.061 1.00 90.50 198 GLU A C 1
ATOM 1534 O O . GLU A 1 198 ? -18.266 -5.332 29.426 1.00 90.50 198 GLU A O 1
ATOM 1539 N N . THR A 1 199 ? -16.173 -6.132 29.326 1.00 89.25 199 THR A N 1
ATOM 1540 C CA . THR A 1 199 ? -16.469 -7.409 29.994 1.00 89.25 199 THR A CA 1
ATOM 1541 C C . THR A 1 199 ? -16.627 -7.275 31.508 1.00 89.25 199 THR A C 1
ATOM 1543 O O . THR A 1 199 ? -17.013 -8.238 32.168 1.00 89.25 199 THR A O 1
ATOM 1546 N N . GLN A 1 200 ? -16.305 -6.099 32.064 1.00 89.38 200 GLN A N 1
ATOM 1547 C CA . GLN A 1 200 ? -16.224 -5.824 33.503 1.00 89.38 200 GLN A CA 1
ATOM 1548 C C . GLN A 1 200 ? -15.331 -6.825 34.255 1.00 89.38 200 GLN A C 1
ATOM 1550 O O . GLN A 1 200 ? -15.523 -7.093 35.442 1.00 89.38 200 GLN A O 1
ATOM 1555 N N . ARG A 1 201 ? -14.338 -7.389 33.558 1.00 87.00 201 ARG A N 1
ATOM 1556 C CA . ARG A 1 201 ? -13.444 -8.426 34.069 1.00 87.00 201 ARG A CA 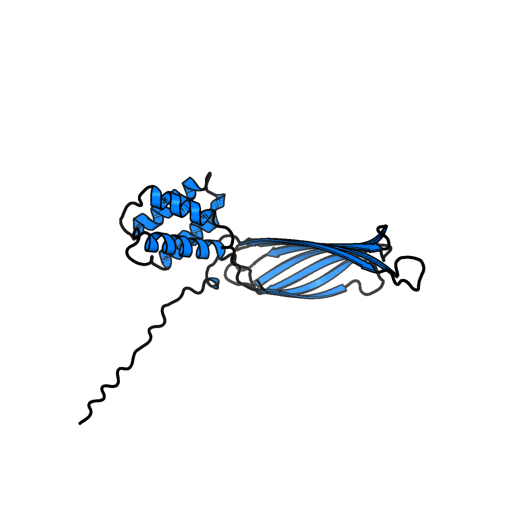1
ATOM 1557 C C . ARG A 1 201 ? -12.007 -8.113 33.685 1.00 87.00 201 ARG A C 1
ATOM 1559 O O . ARG A 1 201 ? -11.715 -7.785 32.541 1.00 87.00 201 ARG A O 1
ATOM 1566 N N . ALA A 1 202 ? -11.092 -8.257 34.637 1.00 86.56 202 ALA A N 1
ATOM 1567 C CA . ALA A 1 202 ? -9.669 -8.167 34.345 1.00 86.56 202 ALA A CA 1
ATOM 1568 C C . ALA A 1 202 ? -9.223 -9.354 33.475 1.00 86.56 202 ALA A C 1
ATOM 1570 O O . ALA A 1 202 ? -9.551 -10.505 33.775 1.00 86.56 202 ALA A O 1
ATOM 1571 N N . LEU A 1 203 ? -8.464 -9.066 32.417 1.00 90.19 203 LEU A N 1
ATOM 1572 C CA . LEU A 1 203 ? -7.796 -10.095 31.629 1.00 90.19 203 LEU A CA 1
ATOM 1573 C C . LEU A 1 203 ? -6.592 -10.609 32.418 1.00 90.19 203 LEU A C 1
ATOM 1575 O O . LEU A 1 203 ? -5.831 -9.828 32.991 1.00 90.19 203 LEU A O 1
ATOM 1579 N N . ASP A 1 204 ? -6.422 -11.925 32.452 1.00 90.88 204 ASP A N 1
ATOM 1580 C CA . ASP A 1 204 ? -5.242 -12.535 33.049 1.00 90.88 204 ASP A CA 1
ATOM 1581 C C . ASP A 1 204 ? -3.998 -12.325 32.155 1.00 90.88 204 ASP A C 1
ATOM 1583 O O . ASP A 1 204 ? -4.128 -12.088 30.949 1.00 90.88 204 ASP A O 1
ATOM 1587 N N . PRO A 1 205 ? -2.775 -12.456 32.698 1.00 91.62 205 PRO A N 1
ATOM 1588 C CA . PRO A 1 205 ? -1.551 -12.239 31.926 1.00 91.62 205 PRO A CA 1
ATOM 1589 C C . PRO A 1 205 ? -1.415 -13.116 30.673 1.00 91.62 205 PRO A C 1
ATOM 1591 O O . PRO A 1 205 ? -0.835 -12.674 29.684 1.00 91.62 205 PRO A O 1
ATOM 1594 N N . ARG A 1 206 ? -1.968 -14.340 30.659 1.00 92.12 206 ARG A N 1
ATOM 1595 C CA . ARG A 1 206 ? -1.903 -15.212 29.471 1.00 92.12 206 ARG A CA 1
ATOM 1596 C C . ARG A 1 206 ? -2.807 -14.703 28.355 1.00 92.12 206 ARG A C 1
ATOM 1598 O O . ARG A 1 206 ? -2.495 -14.913 27.187 1.00 92.12 206 ARG A O 1
ATOM 1605 N N . SER A 1 207 ? -3.902 -14.037 28.706 1.00 92.56 207 SER A N 1
ATOM 1606 C CA . SER A 1 207 ? -4.775 -13.362 27.747 1.00 92.56 207 SER A CA 1
ATOM 1607 C C . SER A 1 207 ? -4.103 -12.140 27.120 1.00 92.56 207 SER A C 1
ATOM 1609 O O . SER A 1 207 ? -4.300 -11.886 25.937 1.00 92.56 207 SER A O 1
ATOM 1611 N N . ILE A 1 208 ? -3.261 -11.420 27.868 1.00 93.69 208 ILE A N 1
ATOM 1612 C CA . ILE A 1 208 ? -2.465 -10.309 27.318 1.00 93.69 208 ILE A CA 1
ATOM 1613 C C . ILE A 1 208 ? -1.403 -10.840 26.346 1.00 93.69 208 ILE A C 1
ATOM 1615 O O . ILE A 1 208 ? -1.295 -10.335 25.234 1.00 93.69 208 ILE A O 1
ATOM 1619 N N . LEU A 1 209 ? -0.695 -11.916 26.707 1.00 94.19 209 LEU A N 1
ATOM 1620 C CA . LEU A 1 209 ? 0.261 -12.573 25.802 1.00 94.19 209 LEU A CA 1
ATOM 1621 C C . LEU A 1 209 ? -0.406 -13.085 24.517 1.00 94.19 209 LEU A C 1
ATOM 1623 O O . LEU A 1 209 ? 0.146 -12.950 23.433 1.00 94.19 209 LEU A O 1
ATOM 1627 N N . LEU A 1 210 ? -1.627 -13.618 24.614 1.00 94.06 210 LEU A N 1
ATOM 1628 C CA . LEU A 1 210 ? -2.403 -14.024 23.440 1.00 94.06 210 LEU A CA 1
ATOM 1629 C C . LEU A 1 210 ? -2.690 -12.844 22.499 1.00 94.06 210 LEU A C 1
ATOM 1631 O O . LEU A 1 210 ? -2.665 -13.007 21.280 1.00 94.06 210 LEU A O 1
ATOM 1635 N N . ILE A 1 211 ? -2.976 -11.663 23.054 1.00 95.12 211 ILE A N 1
ATOM 1636 C CA . ILE A 1 211 ? -3.167 -10.444 22.264 1.00 95.12 211 ILE A CA 1
ATOM 1637 C C . ILE A 1 211 ? -1.862 -10.093 21.540 1.00 95.12 211 ILE A C 1
ATOM 1639 O O . ILE A 1 211 ? -1.898 -9.849 20.337 1.00 95.12 211 ILE A O 1
ATOM 1643 N N . GLU A 1 212 ? -0.717 -10.130 22.227 1.00 94.69 212 GLU A N 1
ATOM 1644 C CA . GLU A 1 212 ? 0.598 -9.901 21.608 1.00 94.69 212 GLU A CA 1
ATOM 1645 C C . GLU A 1 212 ? 0.883 -10.885 20.464 1.00 94.69 212 GLU A C 1
ATOM 1647 O O . GLU A 1 212 ? 1.296 -10.464 19.382 1.00 94.69 212 GLU A O 1
ATOM 1652 N N . GLU A 1 213 ? 0.590 -12.175 20.658 1.00 94.00 213 GLU A N 1
ATOM 1653 C CA . GLU A 1 213 ? 0.732 -13.204 19.621 1.00 94.00 213 GLU A CA 1
ATOM 1654 C C . GLU A 1 213 ? -0.102 -12.872 18.374 1.00 94.00 213 GLU A C 1
ATOM 1656 O O . GLU A 1 213 ? 0.390 -12.979 17.252 1.00 94.00 213 GLU A O 1
ATOM 1661 N N . VAL A 1 214 ? -1.356 -12.432 18.543 1.00 94.31 214 VAL A N 1
ATOM 1662 C CA . VAL A 1 214 ? -2.214 -12.043 17.408 1.00 94.31 214 VAL A CA 1
ATOM 1663 C C . VAL A 1 214 ? -1.715 -10.769 16.729 1.00 94.31 214 VAL A C 1
ATOM 1665 O O . VAL A 1 214 ? -1.809 -10.643 15.507 1.00 94.31 214 VAL A O 1
ATOM 1668 N N . LEU A 1 215 ? -1.160 -9.817 17.482 1.00 93.38 215 LEU A N 1
ATOM 1669 C CA . LEU A 1 215 ? -0.562 -8.609 16.909 1.00 93.38 215 LEU A CA 1
ATOM 1670 C C . LEU A 1 215 ? 0.677 -8.921 16.053 1.00 93.38 215 LEU A C 1
ATOM 1672 O O . LEU A 1 215 ? 0.952 -8.180 15.112 1.00 93.38 215 LEU A O 1
ATOM 1676 N N . GLN A 1 216 ? 1.376 -10.024 16.331 1.00 93.75 216 GLN A N 1
ATOM 1677 C CA . GLN A 1 216 ? 2.537 -10.494 15.565 1.00 93.75 216 GLN A CA 1
ATOM 1678 C C . GLN A 1 216 ? 2.194 -11.538 14.488 1.00 93.75 216 GLN A C 1
ATOM 1680 O O . GLN A 1 216 ? 3.039 -11.851 13.652 1.00 93.75 216 GLN A O 1
ATOM 1685 N N . GLU A 1 217 ? 0.969 -12.074 14.474 1.00 92.94 217 GLU A N 1
ATOM 1686 C CA . GLU A 1 217 ? 0.534 -13.091 13.509 1.00 92.94 217 GLU A CA 1
ATOM 1687 C C . GLU A 1 217 ? 0.636 -12.541 12.071 1.00 92.94 217 GLU A C 1
ATOM 1689 O O . GLU A 1 217 ? 0.071 -11.488 11.748 1.00 92.94 217 GLU A O 1
ATOM 1694 N N . ALA A 1 218 ? 1.395 -13.240 11.224 1.00 88.69 218 ALA A N 1
ATOM 1695 C CA . ALA A 1 218 ? 1.554 -12.933 9.802 1.00 88.69 218 ALA A CA 1
ATOM 1696 C C . ALA A 1 218 ? 0.382 -13.500 8.979 1.00 88.69 218 ALA A C 1
ATOM 1698 O O . ALA A 1 218 ? -0.247 -14.480 9.381 1.00 88.69 218 ALA A O 1
ATOM 1699 N N . GLY A 1 219 ? 0.094 -12.918 7.811 1.00 87.00 219 GLY A N 1
ATOM 1700 C CA . GLY A 1 219 ? -0.960 -13.395 6.899 1.00 87.00 219 GLY A CA 1
ATOM 1701 C C . GLY A 1 219 ? -2.358 -12.821 7.175 1.00 87.00 219 GLY A C 1
ATOM 1702 O O . GLY A 1 219 ? -3.328 -13.167 6.484 1.00 87.00 219 GLY A O 1
ATOM 1703 N N . LEU A 1 220 ? -2.474 -11.938 8.172 1.00 88.25 220 LEU A N 1
ATOM 1704 C CA . LEU A 1 220 ? -3.705 -11.217 8.513 1.00 88.25 220 LEU A CA 1
ATOM 1705 C C . LEU A 1 220 ? -3.887 -9.926 7.704 1.00 88.25 220 LEU A C 1
ATOM 1707 O O . LEU A 1 220 ? -4.888 -9.235 7.887 1.00 88.25 220 LEU A O 1
ATOM 1711 N N . GLU A 1 221 ? -2.948 -9.601 6.817 1.00 88.00 221 GLU A N 1
ATOM 1712 C CA . GLU A 1 221 ? -2.996 -8.402 5.991 1.00 88.00 221 GLU A CA 1
ATOM 1713 C C . GLU A 1 221 ? -4.222 -8.454 5.076 1.00 88.00 221 GLU A C 1
ATOM 1715 O O . GLU A 1 221 ? -4.413 -9.398 4.297 1.00 88.00 221 GLU A O 1
ATOM 1720 N N . ARG A 1 222 ? -5.094 -7.453 5.185 1.00 88.56 222 ARG A N 1
ATOM 1721 C CA . ARG A 1 222 ? -6.296 -7.335 4.358 1.00 88.56 222 ARG A CA 1
ATOM 1722 C C . ARG A 1 222 ? -6.471 -5.893 3.926 1.00 88.56 222 ARG A C 1
ATOM 1724 O O . ARG A 1 222 ? -6.401 -4.969 4.731 1.00 88.56 222 ARG A O 1
ATOM 1731 N N . TYR A 1 223 ? -6.752 -5.730 2.643 1.00 87.19 223 TYR A N 1
ATOM 1732 C CA . TYR A 1 223 ? -6.925 -4.437 2.003 1.00 87.19 223 TYR A CA 1
ATOM 1733 C C . TYR A 1 223 ? -8.291 -4.409 1.329 1.00 87.19 223 TYR A C 1
ATOM 1735 O O . TYR A 1 223 ? -8.706 -5.392 0.718 1.00 87.19 223 TYR A O 1
ATOM 1743 N N . CYS A 1 224 ? -8.987 -3.286 1.449 1.00 87.81 224 CYS A N 1
ATOM 1744 C CA . CYS A 1 224 ? -10.233 -3.031 0.741 1.00 87.81 224 CYS A CA 1
ATOM 1745 C C . CYS A 1 224 ? -10.111 -1.740 -0.064 1.00 87.81 224 CYS A C 1
ATOM 1747 O O . CYS A 1 224 ? -9.386 -0.817 0.312 1.00 87.81 224 CYS A O 1
ATOM 1749 N N . GLY A 1 225 ? -10.900 -1.652 -1.129 1.00 86.12 225 GLY A N 1
ATOM 1750 C CA . GLY A 1 225 ? -11.114 -0.411 -1.855 1.00 86.12 225 GLY A CA 1
ATOM 1751 C C . GLY A 1 225 ? -10.638 -0.449 -3.296 1.00 86.12 225 GLY A C 1
ATOM 1752 O O . GLY A 1 225 ? -10.165 -1.458 -3.820 1.00 86.12 225 GLY A O 1
ATOM 1753 N N . TRP A 1 226 ? -10.843 0.682 -3.946 1.00 88.06 226 TRP A N 1
ATOM 1754 C CA . TRP A 1 226 ? -10.526 0.905 -5.343 1.00 88.06 226 TRP A CA 1
ATOM 1755 C C . TRP A 1 226 ? -10.292 2.393 -5.557 1.00 88.06 226 TRP A C 1
ATOM 1757 O O . TRP A 1 226 ? -10.767 3.221 -4.779 1.00 88.06 226 TRP A O 1
ATOM 1767 N N . THR A 1 227 ? -9.578 2.735 -6.621 1.00 90.06 227 THR A N 1
ATOM 1768 C CA . THR A 1 227 ? -9.436 4.114 -7.085 1.00 90.06 227 THR A CA 1
ATOM 1769 C C . THR A 1 227 ? -9.592 4.173 -8.596 1.00 90.06 227 THR A C 1
ATOM 1771 O O . THR A 1 227 ? -9.112 3.297 -9.314 1.00 90.06 227 THR A O 1
ATOM 1774 N N . VAL A 1 228 ? -10.257 5.220 -9.072 1.00 93.06 228 VAL A N 1
ATOM 1775 C CA . VAL A 1 228 ? -10.279 5.653 -10.470 1.00 93.06 228 VAL A CA 1
ATOM 1776 C C . VAL A 1 228 ? -9.631 7.024 -10.538 1.00 93.06 228 VAL A C 1
ATOM 1778 O O . VAL A 1 228 ? -9.917 7.887 -9.713 1.00 93.06 228 VAL A O 1
ATOM 1781 N N . GLN A 1 229 ? -8.763 7.234 -11.519 1.00 94.00 229 GLN A N 1
ATOM 1782 C CA . GLN A 1 229 ? -8.029 8.478 -11.716 1.00 94.00 229 GLN A CA 1
ATOM 1783 C C . GLN A 1 229 ? -8.127 8.904 -13.168 1.00 94.00 229 GLN A C 1
ATOM 1785 O O . GLN A 1 229 ? -7.895 8.098 -14.065 1.00 94.00 229 GLN A O 1
ATOM 1790 N N . PHE A 1 230 ? -8.424 10.178 -13.381 1.00 96.56 230 PHE A N 1
ATOM 1791 C CA . PHE A 1 230 ? -8.396 10.830 -14.678 1.00 96.56 230 PHE A CA 1
ATOM 1792 C C . PHE A 1 230 ? -7.447 12.024 -14.613 1.00 96.56 230 PHE A C 1
ATOM 1794 O O . PHE A 1 230 ? -7.589 12.893 -13.750 1.00 96.56 230 PHE A O 1
ATOM 1801 N N . GLY A 1 231 ? -6.481 12.090 -15.525 1.00 95.25 231 GLY A N 1
ATOM 1802 C CA . GLY A 1 231 ? -5.495 13.162 -15.516 1.00 95.25 231 GLY A CA 1
ATOM 1803 C C . GLY A 1 231 ? -4.841 13.438 -16.857 1.00 95.25 231 GLY A C 1
ATOM 1804 O O . GLY A 1 231 ? -4.965 12.683 -17.821 1.00 95.25 231 GLY A O 1
ATOM 1805 N N . LEU A 1 232 ? -4.110 14.544 -16.881 1.00 96.62 232 LEU A N 1
ATOM 1806 C CA . LEU A 1 232 ? -3.279 14.982 -17.989 1.00 96.62 232 LEU A CA 1
ATOM 1807 C C . LEU A 1 232 ? -1.815 14.753 -17.631 1.00 96.62 232 LEU A C 1
ATOM 1809 O O . LEU A 1 232 ? -1.407 14.966 -16.487 1.00 96.62 232 LEU A O 1
ATOM 1813 N N . GLY A 1 233 ? -1.039 14.316 -18.613 1.00 95.38 233 GLY A N 1
ATOM 1814 C CA . GLY A 1 233 ? 0.405 14.193 -18.523 1.00 95.38 233 GLY A CA 1
ATOM 1815 C C . GLY A 1 233 ? 1.097 15.213 -19.420 1.00 95.38 233 GLY A C 1
ATOM 1816 O O . GLY A 1 233 ? 0.604 15.532 -20.502 1.00 95.38 233 GLY A O 1
ATOM 1817 N N . TYR A 1 234 ? 2.236 15.726 -18.967 1.00 96.25 234 TYR A N 1
ATOM 1818 C CA . TYR A 1 234 ? 3.133 16.577 -19.736 1.00 96.25 234 TYR A CA 1
ATOM 1819 C C . TYR A 1 234 ? 4.539 15.982 -19.738 1.00 96.25 234 TYR A C 1
ATOM 1821 O O . TYR A 1 234 ? 5.183 15.854 -18.694 1.00 96.25 234 TYR A O 1
ATOM 1829 N N . ALA A 1 235 ? 5.027 15.624 -20.920 1.00 94.94 235 ALA A N 1
ATOM 1830 C CA . ALA A 1 235 ? 6.316 14.977 -21.071 1.00 94.94 235 ALA A CA 1
ATOM 1831 C C . ALA A 1 235 ? 7.465 15.999 -21.077 1.00 94.94 235 ALA A C 1
ATOM 1833 O O . ALA A 1 235 ? 7.596 16.801 -22.002 1.00 94.94 235 ALA A O 1
ATOM 1834 N N . LEU A 1 236 ? 8.330 15.929 -20.065 1.00 93.88 236 LEU A N 1
ATOM 1835 C CA . LEU A 1 236 ? 9.557 16.726 -19.959 1.00 93.88 236 LEU A CA 1
ATOM 1836 C C . LEU A 1 236 ? 10.671 16.170 -20.853 1.00 93.88 236 LEU A C 1
ATOM 1838 O O . LEU A 1 236 ? 11.438 16.921 -21.450 1.00 93.88 236 LEU A O 1
ATOM 1842 N N . SER A 1 237 ? 10.751 14.843 -20.950 1.00 93.06 237 SER A N 1
ATOM 1843 C CA . SER A 1 237 ? 11.667 14.124 -21.835 1.00 93.06 237 SER A CA 1
ATOM 1844 C C . SER A 1 237 ? 10.964 12.894 -22.379 1.00 93.06 237 SER A C 1
ATOM 1846 O O . SER A 1 237 ? 10.126 12.307 -21.694 1.00 93.06 237 SER A O 1
ATOM 1848 N N . ARG A 1 238 ? 11.286 12.495 -23.612 1.00 86.44 238 ARG A N 1
ATOM 1849 C CA . ARG A 1 238 ? 10.660 11.337 -24.253 1.00 86.44 238 ARG A CA 1
ATOM 1850 C C . ARG A 1 238 ? 11.680 10.444 -24.945 1.00 86.44 238 ARG A C 1
ATOM 1852 O O . ARG A 1 238 ? 12.573 10.967 -25.615 1.00 86.44 238 ARG A O 1
ATOM 1859 N N . PRO A 1 239 ? 11.500 9.115 -24.862 1.00 85.31 239 PRO A N 1
ATOM 1860 C CA . PRO A 1 239 ? 12.313 8.179 -25.626 1.00 85.31 239 PRO A CA 1
ATOM 1861 C C . PRO A 1 239 ? 11.993 8.206 -27.131 1.00 85.31 239 PRO A C 1
ATOM 1863 O O . PRO A 1 239 ? 12.842 7.847 -27.942 1.00 85.31 239 PRO A O 1
ATOM 1866 N N . GLN A 1 240 ? 10.781 8.640 -27.510 1.00 83.56 240 GLN A N 1
ATOM 1867 C CA . GLN A 1 240 ? 10.286 8.674 -28.893 1.00 83.56 240 GLN A CA 1
ATOM 1868 C C . GLN A 1 240 ? 9.555 9.989 -29.231 1.00 83.56 240 GLN A C 1
ATOM 1870 O O . GLN A 1 240 ? 9.031 10.682 -28.352 1.00 83.56 240 GLN A O 1
ATOM 1875 N N . ALA A 1 241 ? 9.496 10.323 -30.526 1.00 81.12 241 ALA A N 1
ATOM 1876 C CA . ALA A 1 241 ? 8.750 11.473 -31.044 1.00 81.12 241 ALA A CA 1
ATOM 1877 C C . ALA A 1 241 ? 7.222 11.271 -30.931 1.00 81.12 241 ALA A C 1
ATOM 1879 O O . ALA A 1 241 ? 6.735 10.148 -30.940 1.00 81.12 241 ALA A O 1
ATOM 1880 N N . GLY A 1 242 ? 6.456 12.363 -30.811 1.00 82.44 242 GLY A N 1
ATOM 1881 C CA . GLY A 1 242 ? 5.007 12.319 -30.533 1.00 82.44 242 GLY A CA 1
ATOM 1882 C C . GLY A 1 242 ? 4.473 13.570 -29.817 1.00 82.44 242 GLY A C 1
ATOM 1883 O O . GLY A 1 242 ? 5.188 14.575 -29.731 1.00 82.44 242 GLY A O 1
ATOM 1884 N N . SER A 1 243 ? 3.263 13.492 -29.259 1.00 86.50 243 SER A N 1
ATOM 1885 C CA . SER A 1 243 ? 2.667 14.558 -28.436 1.00 86.50 243 SER A CA 1
ATOM 1886 C C . SER A 1 243 ? 3.426 14.760 -27.117 1.00 86.50 243 SER A C 1
ATOM 1888 O O . SER A 1 243 ? 3.952 13.809 -26.542 1.00 86.50 243 SER A O 1
ATOM 1890 N N . LEU A 1 244 ? 3.480 16.006 -26.636 1.00 90.69 244 LEU A N 1
ATOM 1891 C CA . LEU A 1 244 ? 3.942 16.331 -25.278 1.00 90.69 244 LEU A CA 1
ATOM 1892 C C . LEU A 1 244 ? 2.850 16.122 -24.226 1.00 90.69 244 LEU A C 1
ATOM 1894 O O . LEU A 1 244 ? 3.167 16.048 -23.047 1.00 90.69 244 LEU A O 1
ATOM 1898 N N . ILE A 1 245 ? 1.589 16.049 -24.654 1.00 93.12 245 ILE A N 1
ATOM 1899 C CA . ILE A 1 245 ? 0.425 15.905 -23.784 1.00 93.12 245 ILE A CA 1
ATOM 1900 C C . ILE A 1 245 ? -0.120 14.485 -23.915 1.00 93.12 245 ILE A C 1
ATOM 1902 O O . ILE A 1 245 ? -0.349 14.016 -25.037 1.00 93.12 245 ILE A O 1
ATOM 1906 N N . SER A 1 246 ? -0.355 13.838 -22.776 1.00 91.81 246 SER A N 1
ATOM 1907 C CA . SER A 1 246 ? -0.992 12.525 -22.660 1.00 91.81 246 SER A CA 1
ATOM 1908 C C . SER A 1 246 ? -2.263 12.610 -21.808 1.00 91.81 246 SER A C 1
ATOM 1910 O O . SER A 1 246 ? -2.394 13.469 -20.935 1.00 91.81 246 SER A O 1
ATOM 1912 N N . PHE A 1 247 ? -3.222 11.727 -22.082 1.00 93.12 247 PHE A N 1
ATOM 1913 C CA . PHE A 1 247 ? -4.409 11.537 -21.250 1.00 93.12 247 PHE A CA 1
ATOM 1914 C C . PHE A 1 247 ? -4.266 10.217 -20.511 1.00 93.12 247 PHE A C 1
ATOM 1916 O O . PHE A 1 247 ? -3.945 9.196 -21.118 1.00 93.12 247 PHE A O 1
ATOM 1923 N N . ASN A 1 248 ? -4.520 10.245 -19.209 1.00 88.94 248 ASN A N 1
ATOM 1924 C CA . ASN A 1 248 ? -4.312 9.113 -18.326 1.00 88.94 248 ASN A CA 1
ATOM 1925 C C . ASN A 1 248 ? -5.638 8.755 -17.660 1.00 88.94 248 ASN A C 1
ATOM 1927 O O . ASN A 1 248 ? -6.247 9.593 -16.994 1.00 88.94 248 ASN A O 1
ATOM 1931 N N . LEU A 1 249 ? -6.061 7.505 -17.831 1.00 91.75 249 LEU A N 1
ATOM 1932 C CA . LEU A 1 249 ? -7.137 6.889 -17.066 1.00 91.75 249 LEU A CA 1
ATOM 1933 C C . LEU A 1 249 ? -6.546 5.677 -16.352 1.00 91.75 249 LEU A C 1
ATOM 1935 O O . LEU A 1 249 ? -6.036 4.770 -17.007 1.00 91.75 249 LEU A O 1
ATOM 1939 N N . ALA A 1 250 ? -6.609 5.661 -15.026 1.00 87.38 250 ALA A N 1
ATOM 1940 C CA . ALA A 1 250 ? -6.129 4.544 -14.224 1.00 87.38 250 ALA A CA 1
ATOM 1941 C C . ALA A 1 250 ? -7.241 4.029 -13.311 1.00 87.38 250 ALA A C 1
ATOM 1943 O O . ALA A 1 250 ? -7.961 4.811 -12.693 1.00 87.38 250 ALA A O 1
ATOM 1944 N N . LEU A 1 251 ? -7.359 2.706 -13.226 1.00 88.00 251 LEU A N 1
ATOM 1945 C CA . LEU A 1 251 ? -8.213 1.993 -12.284 1.00 88.00 251 LEU A CA 1
ATOM 1946 C C . LEU A 1 251 ? -7.314 1.052 -11.483 1.00 88.00 251 LEU A C 1
ATOM 1948 O O . LEU A 1 251 ? -6.567 0.272 -12.070 1.00 88.00 251 LEU A O 1
ATOM 1952 N N . GLN A 1 252 ? -7.397 1.110 -10.159 1.00 83.44 252 GLN A N 1
ATOM 1953 C CA . GLN A 1 252 ? -6.643 0.231 -9.267 1.00 83.44 252 GLN A CA 1
ATOM 1954 C C . GLN A 1 252 ? -7.588 -0.341 -8.208 1.00 83.44 252 GLN A C 1
ATOM 1956 O O . GLN A 1 252 ? -8.362 0.409 -7.614 1.00 83.44 252 GLN A O 1
ATOM 1961 N N . GLY A 1 253 ? -7.531 -1.654 -7.981 1.00 81.56 253 GLY A N 1
ATOM 1962 C CA . GLY A 1 253 ? -8.281 -2.375 -6.946 1.00 81.56 253 GLY A CA 1
ATOM 1963 C C . GLY A 1 253 ? -7.337 -3.064 -5.959 1.00 81.56 253 GLY A C 1
ATOM 1964 O O . GLY A 1 253 ? -6.177 -3.301 -6.297 1.00 81.56 253 GLY A O 1
ATOM 1965 N N . ALA A 1 254 ? -7.827 -3.310 -4.741 1.00 70.00 254 ALA A N 1
ATOM 1966 C CA . ALA A 1 254 ? -7.061 -3.889 -3.632 1.00 70.00 254 ALA A CA 1
ATOM 1967 C C . ALA A 1 254 ? -6.825 -5.401 -3.766 1.00 70.00 254 ALA A C 1
ATOM 1969 O O . ALA A 1 254 ? -7.766 -6.097 -4.210 1.00 70.00 254 ALA A O 1
#

Radius of gyration: 26.33 Å; chains: 1; bounding box: 80×57×70 Å

Secondary structure (DSSP, 8-state):
------------------GGG---S-EEEEEEEEEEEEEEE--TTSSS-SEEEEEEEEEEEEEEE-SSEEEEEEEEEEEEEETTEEEEEEEEEEEEEEE-SSTTS-EEEEEEEEEEEETTSSS-EEEEEEEEEEEEEEE-HHHHHHHHHHHHHHHTTS-SSPPPHHHHHHHHHHHHTGGGSSSHHHHHHHHHHHHHHHHTSPPPHHHHHHHHHHHH-TT---EEEEEEEEEEEEEEE-SSSS-SEEEEEEEEE-